Protein 7RGR (pdb70)

Secondary structure (DSSP, 8-state):
--SS-HHHHHHHHT-EEEEEEE-TT--EEEEETEEEESS--HHHHHHHHHHHHTS--SSB--HHHHHHHHHHHHHHHHHHHHHSTTHHHHHHHS-HHHHHHHHHHHHHS-HHHHTT-HHHHHHHHTT-TTHHHHHHHSSHHHHHSHHHHHHHHHHHHH-SSHHHH-/--SS-HHHHHHHHSPEEEEEEE-TT--EEEEETEEEESSS-HHHHHHHHHHHSSS--SSB--HHHHHHHHHHHHHHHHHHHHTSTTTHHHHHHS-HHHHHHHHHHHHHS-HHHHTT-HHHHHHHHTT-TTHHHHHHHSSHHHHH-HHHHHHHHHHHHH-S-GGGTT-

CATH classification: 1.10.530.40

Radius of gyration: 21.99 Å; Cα contacts (8 Å, |Δi|>4): 440; chains: 2; bounding box: 43×35×63 Å

Sequence (333 aa):
AKVVDEFDMLRVDEGLKLTVYQDHLGYWTVGIGHLLTKIKDKAKAIQILDNLLGRKTNGVITEKEARQIFEGDVKKAIQGILSNATLSPIYDILDEVRRCALINMVFQMGVAGVAGFNNSLRMLQEKRWDEAAVNLAQSRWYRQTPNRAKRVISTFKTGTWKAYENLAKVVDEFDMLRVDEGLKLTVYQDHLGYWTVGIGHLLTKIKDKAKAIQILDNLLGRKTNGVITEKEARQIFEGDVKKAIQGILSNATLSPIYDILDEVRRCALINMVFQMGVAGVAGFNNSLRMLQEKRWDEAAVNLAQSRWYRQTPNRAKRVISTFKTGTWKAYEN

B-factor: mean 71.84, std 20.2, range [36.54, 185.17]

Foldseek 3Di:
DDLDALQLLLCVVAPAAQFWDQDPQLFTAHASGHTQGSDNDVVSSQVSVCVVDPHNDPRGHDNVVSVVVVVVVLVVLVVLQCVDPQRNLLCVPDDRQLNSLLSSVCVVPNSVVSSVLRVLSVCSSVLVQPVSLVSQCPDVVCVVPVLSSVQSSVCSRPVPSVSVNPD/DDPAALLLLLCVVQNAAQFWDQDPQLFTAHASGHTQGNPNDQVVSQVSVCVVQVHNDNRGDDNVVSVVVVVVVLVVLLVLQCPDPLRNLLCVPDDRQLNSLLSSVCVVPNSVVSSVLPVLSVCSSVLVQPSSLVSLCPDVVCVVPVLSSVLSSVCSRPVDNVSSVD

Nearest PDB structures (foldseek):
  7rgr-assembly2_A  TM=1.001E+00  e=2.842E-25  synthetic construct
  3sbb-assembly1_C  TM=9.832E-01  e=4.904E-19  Tequatrovirus T4
  4pk0-assembly1_A  TM=9.147E-01  e=2.266E-19  Tequatrovirus T4
  6pgy-assembly1_A  TM=8.317E-01  e=2.512E-19  Tequatrovirus T4
  6iih-assembly1_A  TM=8.470E-01  e=6.025E-19  Tequatrovirus T4

Structure (mmCIF, N/CA/C/O backbone):
data_7RGR
#
_entry.id   7RGR
#
_cell.length_a   61.150
_cell.length_b   68.100
_cell.length_c   95.410
_cell.angle_alpha   90.000
_cell.angle_beta   90.000
_cell.angle_gamma   90.000
#
_symmetry.space_group_name_H-M   'P 21 21 21'
#
loop_
_entity.id
_entity.type
_entity.pdbx_description
1 polymer 'Artificial protein L056'
2 non-polymer '2-[N-CYCLOHEXYLAMINO]ETHANE SULFONIC ACID'
3 non-polymer 'CHLORIDE ION'
4 water water
#
loop_
_atom_site.group_PDB
_atom_site.id
_atom_site.type_symbol
_atom_site.label_atom_id
_atom_site.label_alt_id
_atom_site.label_comp_id
_atom_site.label_asym_id
_atom_site.label_entity_id
_atom_site.label_seq_id
_atom_site.pdbx_PDB_ins_code
_atom_site.Cartn_x
_atom_site.Cartn_y
_atom_site.Cartn_z
_atom_site.occupancy
_atom_site.B_iso_or_equiv
_atom_site.auth_seq_id
_atom_site.auth_comp_id
_atom_site.auth_asym_id
_atom_site.auth_atom_id
_atom_site.pdbx_PDB_model_num
ATOM 1 N N . ALA A 1 2 ? 0.46050 -7.17096 42.50989 1.000 72.81419 2 ALA B N 1
ATOM 2 C CA . ALA A 1 2 ? 1.82603 -7.09830 43.01024 1.000 72.87376 2 ALA B CA 1
ATOM 3 C C . ALA A 1 2 ? 2.00705 -6.04625 44.10282 1.000 70.21113 2 ALA B C 1
ATOM 4 O O . ALA A 1 2 ? 2.52941 -6.34841 45.17073 1.000 74.64201 2 ALA B O 1
ATOM 10 N N . LYS A 1 3 ? 1.59015 -4.81195 43.84573 1.000 74.11301 3 LYS B N 1
ATOM 11 C CA . LYS A 1 3 ? 1.73475 -3.72980 44.81121 1.000 88.74146 3 LYS B CA 1
ATOM 12 C C . LYS A 1 3 ? 0.36317 -3.32102 45.33482 1.000 86.21737 3 LYS B C 1
ATOM 13 O O . LYS A 1 3 ? -0.53414 -3.00286 44.54671 1.000 89.99735 3 LYS B O 1
ATOM 32 N N . VAL A 1 4 ? 0.21828 -3.30431 46.66525 1.000 89.86637 4 VAL B N 1
ATOM 33 C CA . VAL A 1 4 ? -1.07731 -3.02949 47.28985 1.000 85.71509 4 VAL B CA 1
ATOM 34 C C . VAL A 1 4 ? -1.71463 -1.78356 46.69045 1.000 78.71656 4 VAL B C 1
ATOM 35 O O . VAL A 1 4 ? -2.90081 -1.77522 46.34470 1.000 94.43587 4 VAL B O 1
ATOM 48 N N . VAL A 1 5 ? -0.95101 -0.70180 46.60381 1.000 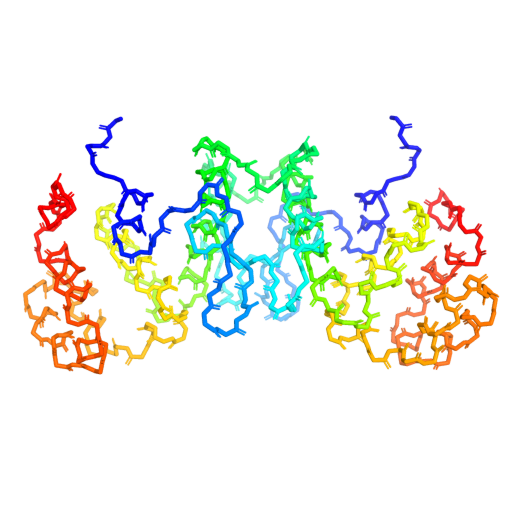93.00694 5 VAL B N 1
ATOM 49 C CA . VAL A 1 5 ? -1.38221 0.52242 45.94850 1.000 98.76153 5 VAL B CA 1
ATOM 50 C C . VAL A 1 5 ? -0.38551 0.82750 44.84230 1.000 91.82434 5 VAL B C 1
ATOM 51 O O . VAL A 1 5 ? 0.82794 0.68804 45.03332 1.000 88.16111 5 VAL B O 1
ATOM 64 N N . ASP A 1 6 ? -0.90025 1.18990 43.66942 1.000 82.90545 6 ASP B N 1
ATOM 65 C CA . ASP A 1 6 ? -0.07169 1.52658 42.52315 1.000 77.30335 6 ASP B CA 1
ATOM 66 C C . ASP A 1 6 ? -0.48184 2.89721 41.99890 1.000 68.98230 6 ASP B C 1
ATOM 67 O O . ASP A 1 6 ? -1.36462 3.56115 42.54832 1.000 65.66275 6 ASP B O 1
ATOM 76 N N . GLU A 1 7 ? 0.13761 3.29477 40.88659 1.000 64.42548 7 GLU B N 1
ATOM 77 C CA . GLU A 1 7 ? -0.11392 4.61503 40.32706 1.000 55.61020 7 GLU B CA 1
ATOM 78 C C . GLU A 1 7 ? -1.55007 4.76297 39.83764 1.000 63.85774 7 GLU B C 1
ATOM 79 O O . GLU A 1 7 ? -2.10952 5.86298 39.89666 1.000 57.32024 7 GLU B O 1
ATOM 91 N N . PHE A 1 8 ? -2.16275 3.68029 39.35487 1.000 68.76959 8 PHE B N 1
ATOM 92 C CA . PHE A 1 8 ? -3.55090 3.75557 38.90848 1.000 68.11062 8 PHE B CA 1
ATOM 93 C C . PHE A 1 8 ? -4.49709 4.03915 40.07054 1.000 64.87600 8 PHE B C 1
ATOM 94 O O . PHE A 1 8 ? -5.39053 4.88278 39.95625 1.000 66.24528 8 PHE B O 1
ATOM 111 N N . ASP A 1 9 ? -4.33178 3.34414 41.19179 1.000 69.23452 9 ASP B N 1
ATOM 112 C CA . ASP A 1 9 ? -5.19822 3.60948 42.33260 1.000 67.70955 9 ASP B CA 1
ATOM 113 C C . ASP A 1 9 ? -4.83104 4.90361 43.03684 1.000 61.81384 9 ASP B C 1
ATOM 114 O O . ASP A 1 9 ? -5.70250 5.54145 43.63116 1.000 57.57654 9 ASP B O 1
ATOM 123 N N . MET A 1 10 ? -3.56206 5.30936 42.98339 1.000 64.53176 10 MET B N 1
ATOM 124 C CA . MET A 1 10 ? -3.18792 6.59082 43.56516 1.000 64.87825 10 MET B CA 1
ATOM 125 C C . MET A 1 10 ? -3.97519 7.70809 42.90395 1.000 63.62136 10 MET B C 1
ATOM 126 O O . MET A 1 10 ? -4.66939 8.48032 43.57163 1.000 64.26020 10 MET B O 1
ATOM 140 N N . LEU A 1 11 ? -3.91625 7.77482 41.58059 1.000 63.50985 11 LEU B N 1
ATOM 141 C CA . LEU A 1 11 ? -4.58670 8.82770 40.83841 1.000 63.33408 11 LEU B CA 1
ATOM 142 C C . LEU A 1 11 ? -6.07815 8.57976 40.70193 1.000 63.39500 11 LEU B C 1
ATOM 143 O O . LEU A 1 11 ? -6.79793 9.47430 40.25801 1.000 71.81089 11 LEU B O 1
ATOM 159 N N . ARG A 1 12 ? -6.55976 7.39308 41.06869 1.000 65.02578 12 ARG B N 1
ATOM 160 C CA . ARG A 1 12 ? -8.00168 7.19773 41.17087 1.000 63.35232 12 ARG B CA 1
ATOM 161 C C . ARG A 1 12 ? -8.55665 7.91021 42.40223 1.000 66.40176 12 ARG B C 1
ATOM 162 O O . ARG A 1 12 ? -9.66867 8.45383 42.36754 1.000 67.38096 12 ARG B O 1
ATOM 183 N N . VAL A 1 13 ? -7.79491 7.91645 43.50352 1.000 62.56709 13 VAL B N 1
ATOM 184 C CA . VAL A 1 13 ? -8.21914 8.63689 44.69976 1.000 63.64361 13 VAL B CA 1
ATOM 185 C C . VAL A 1 13 ? -8.24707 10.13441 44.43006 1.000 60.67397 13 VAL B C 1
ATOM 186 O O . VAL A 1 13 ? -9.17399 10.83640 44.84912 1.000 60.75179 13 VAL B O 1
ATOM 199 N N . ASP A 1 14 ? -7.24123 10.64932 43.72703 1.000 57.82823 14 ASP B N 1
ATOM 200 C CA . ASP A 1 14 ? -7.15969 12.08580 43.46920 1.000 57.98943 14 ASP B CA 1
ATOM 201 C C . ASP A 1 14 ? -8.03275 12.48115 42.28541 1.000 59.11934 14 ASP B C 1
ATOM 202 O O . ASP A 1 14 ? -8.89356 13.35733 42.39902 1.000 60.28053 14 ASP B O 1
ATOM 211 N N . GLU A 1 15 ? -7.79597 11.87226 41.13111 1.000 73.99922 15 GLU B N 1
ATOM 212 C CA . GLU A 1 15 ? -8.65266 12.04290 39.96674 1.000 76.52951 15 GLU B CA 1
ATOM 213 C C . GLU A 1 15 ? -9.64342 10.88706 39.93590 1.000 75.54039 15 GLU B C 1
ATOM 214 O O . GLU A 1 15 ? -9.25207 9.72291 40.03490 1.000 85.45678 15 GLU B O 1
ATOM 226 N N . GLY A 1 16 ? -10.92345 11.20395 39.82918 1.000 73.44979 16 GLY B N 1
ATOM 227 C CA . GLY A 1 16 ? -11.92604 10.15872 39.85498 1.000 72.05149 16 GLY B CA 1
ATOM 228 C C . GLY A 1 16 ? -11.72507 9.14878 38.74104 1.000 65.60093 16 GLY B C 1
ATOM 229 O O . GLY A 1 16 ? -11.20589 9.46278 37.66685 1.000 69.18884 16 GLY B O 1
ATOM 233 N N . LEU A 1 17 ? -12.14461 7.91372 39.00930 1.000 62.78005 17 LEU B N 1
ATOM 234 C CA . LEU A 1 17 ? -12.15934 6.85880 38.00238 1.000 59.67033 17 LEU B CA 1
ATOM 235 C C . LEU A 1 17 ? -13.55841 6.77860 37.40325 1.000 55.44979 17 LEU B C 1
ATOM 236 O O . LEU A 1 17 ? -14.53881 6.55032 38.12388 1.000 52.14587 17 LEU B O 1
ATOM 252 N N . LYS A 1 18 ? -13.64496 6.95970 36.08851 1.000 51.94867 18 LYS B N 1
ATOM 253 C CA . LYS A 1 18 ? -14.90716 6.93323 35.36418 1.000 52.21551 18 LYS B CA 1
ATOM 254 C C . LYS A 1 18 ? -14.89586 5.79640 34.35567 1.000 52.84684 18 LYS B C 1
ATOM 255 O O . LYS A 1 18 ? -14.02695 5.75440 33.47943 1.000 52.48862 18 LYS B O 1
ATOM 274 N N . LEU A 1 19 ? -15.84693 4.87211 34.48967 1.000 53.64634 19 LEU B N 1
ATOM 275 C CA . LEU A 1 19 ? -16.05178 3.80909 33.51534 1.000 54.55574 19 LEU B CA 1
ATOM 276 C C . LEU A 1 19 ? -17.22561 4.10692 32.59012 1.000 57.40428 19 LEU B C 1
ATOM 277 O O . LEU A 1 19 ? -17.69374 3.21150 31.87896 1.000 59.02552 19 LEU B O 1
ATOM 293 N N . THR A 1 20 ? -17.73140 5.33599 32.61755 1.000 55.67920 20 THR B N 1
ATOM 294 C CA . THR A 1 20 ? -18.72486 5.81716 31.67496 1.000 56.10150 20 THR B CA 1
ATOM 295 C C . THR A 1 20 ? -18.35187 7.24687 31.31840 1.000 60.08538 20 THR B C 1
ATOM 296 O O . THR A 1 20 ? -17.78368 7.97344 32.13544 1.000 59.13936 20 THR B O 1
ATOM 307 N N . VAL A 1 21 ? -18.62220 7.63312 30.07067 1.000 59.44133 21 VAL B N 1
ATOM 308 C CA . VAL A 1 21 ? -18.31141 8.99487 29.64836 1.000 63.64538 21 VAL B CA 1
ATOM 309 C C . VAL A 1 21 ? -18.96093 9.96911 30.62048 1.000 64.18486 21 VAL B C 1
ATOM 310 O O . VAL A 1 21 ? -20.13379 9.82576 30.97795 1.000 63.40716 21 VAL B O 1
ATOM 323 N N . TYR A 1 22 ? -18.19431 10.96602 31.05052 1.000 60.06802 22 TYR B N 1
ATOM 324 C CA . TYR A 1 22 ? -18.59850 11.90379 32.08847 1.000 63.19718 22 TYR B CA 1
ATOM 325 C C . TYR A 1 22 ? -18.38394 13.31893 31.57914 1.000 64.18182 22 TYR B C 1
ATOM 326 O O . TYR A 1 22 ? -17.31987 13.62757 31.03553 1.000 62.32284 22 TYR B O 1
ATOM 344 N N . GLN A 1 23 ? -19.39385 14.16792 31.75022 1.000 68.55982 23 GLN B N 1
ATOM 345 C CA . GLN A 1 23 ? -19.32920 15.57339 31.37359 1.000 74.92167 23 GLN B CA 1
ATOM 346 C C . GLN A 1 23 ? -19.23101 16.42298 32.63415 1.000 79.11081 23 GLN B C 1
ATOM 347 O O . GLN A 1 23 ? -20.05911 16.28901 33.54125 1.000 77.70418 23 GLN B O 1
ATOM 361 N N . ASP A 1 24 ? -18.22660 17.29428 32.68970 1.000 79.15947 24 ASP B N 1
ATOM 362 C CA . ASP A 1 24 ? -17.96344 18.09228 33.87476 1.000 80.64259 24 ASP B CA 1
ATOM 363 C C . ASP A 1 24 ? -18.63100 19.46023 33.74410 1.000 81.32082 24 ASP B C 1
ATOM 364 O O . ASP A 1 24 ? -19.46513 19.68899 32.86314 1.000 83.58541 24 ASP B O 1
ATOM 373 N N . HIS A 1 25 ? -18.25194 20.39325 34.62255 1.000 83.40478 25 HIS B N 1
ATOM 374 C CA . HIS A 1 25 ? -18.91865 21.69169 34.63932 1.000 88.78882 25 HIS B CA 1
ATOM 375 C C . HIS A 1 25 ? -18.59593 22.50562 33.39268 1.000 89.51190 25 HIS B C 1
ATOM 376 O O . HIS A 1 25 ? -19.43515 23.28670 32.93231 1.000 86.11083 25 HIS B O 1
ATOM 390 N N . LEU A 1 26 ? -17.40107 22.33622 32.82974 1.000 102.38156 26 LEU B N 1
ATOM 391 C CA . LEU A 1 26 ? -17.02896 23.02640 31.60027 1.000 99.02266 26 LEU B CA 1
ATOM 392 C C . LEU A 1 26 ? -17.64717 22.39880 30.35600 1.000 101.51663 26 LEU B C 1
ATOM 393 O O . LEU A 1 26 ? -17.47008 22.93677 29.25865 1.000 83.74278 26 LEU B O 1
ATOM 409 N N . GLY A 1 27 ? -18.37004 21.28993 30.49721 1.000 82.50123 27 GLY B N 1
ATOM 410 C CA . GLY A 1 27 ? -18.88675 20.56120 29.35664 1.000 79.27687 27 GLY B CA 1
ATOM 411 C C . GLY A 1 27 ? -17.90995 19.61237 28.69965 1.000 70.72661 27 GLY B C 1
ATOM 412 O O . GLY A 1 27 ? -18.24065 19.03467 27.65890 1.000 68.01438 27 GLY B O 1
ATOM 416 N N . TYR A 1 28 ? -16.73261 19.41424 29.28527 1.000 75.81030 28 TYR B N 1
ATOM 417 C CA . TYR A 1 28 ? -15.71605 18.55394 28.70262 1.000 69.02196 28 TYR B CA 1
ATOM 418 C C . TYR A 1 28 ? -16.05790 17.09559 28.98071 1.000 68.28384 28 TYR B C 1
ATOM 419 O O . TYR A 1 28 ? -16.37075 16.73141 30.11743 1.000 68.04979 28 TYR B O 1
ATOM 437 N N . TRP A 1 29 ? -16.01710 16.26582 27.94065 1.000 75.99101 29 TRP B N 1
ATOM 438 C CA . TRP A 1 29 ? -16.28097 14.84219 28.10027 1.000 71.23099 29 TRP B CA 1
ATOM 439 C C . TRP A 1 29 ? -15.01555 14.10355 28.50789 1.000 64.47691 29 TRP B C 1
ATOM 440 O O . TRP A 1 29 ? -13.94483 14.30223 27.92688 1.000 61.16136 29 TRP B O 1
ATOM 461 N N . THR A 1 30 ? -15.15746 13.21924 29.49165 1.000 62.49270 30 THR B N 1
ATOM 462 C CA . THR A 1 30 ? -14.03058 12.52918 30.10242 1.000 59.29475 30 THR B CA 1
ATOM 463 C C . THR A 1 30 ? -14.39342 11.06822 30.32353 1.000 59.78996 30 THR B C 1
ATOM 464 O O . THR A 1 30 ? -15.56958 10.69073 30.33210 1.000 56.74601 30 THR B O 1
ATOM 475 N N . VAL A 1 31 ? -13.36107 10.24255 30.48274 1.000 61.20875 31 VAL B N 1
ATOM 476 C CA . VAL A 1 31 ? -13.53735 8.82698 30.78240 1.000 55.21728 31 VAL B CA 1
ATOM 477 C C . VAL A 1 31 ? -12.26505 8.34752 31.46214 1.000 55.89040 31 VAL B C 1
ATOM 478 O O . VAL A 1 31 ? -11.21753 8.98819 31.37358 1.000 53.90371 31 VAL B O 1
ATOM 491 N N . GLY A 1 32 ? -12.35907 7.21980 32.16095 1.000 57.73773 32 GLY B N 1
ATOM 492 C CA . GLY A 1 32 ? -11.19912 6.64703 32.80944 1.000 56.35432 32 GLY B CA 1
ATOM 493 C C . GLY A 1 32 ? -10.63288 7.54935 33.88949 1.000 56.51288 32 GLY B C 1
ATOM 494 O O . GLY A 1 32 ? -11.34353 8.30183 34.56024 1.000 55.89415 32 GLY B O 1
ATOM 498 N N . ILE A 1 33 ? -9.31655 7.46433 34.06252 1.000 61.52581 33 ILE B N 1
ATOM 499 C CA . ILE A 1 33 ? -8.59670 8.28347 35.03138 1.000 60.90983 33 ILE B CA 1
ATOM 500 C C . ILE A 1 33 ? -8.32665 9.64491 34.40549 1.000 60.75530 33 ILE B C 1
ATOM 501 O O . ILE A 1 33 ? -7.22747 9.90259 33.90117 1.000 57.99611 33 ILE B O 1
ATOM 517 N N . GLY A 1 34 ? -9.33622 10.50597 34.40240 1.000 58.65217 34 GLY B N 1
ATOM 518 C CA . GLY A 1 34 ? -9.14322 11.86506 33.92092 1.000 69.38590 34 GLY B CA 1
ATOM 519 C C . GLY A 1 34 ? -8.56229 11.95176 32.53046 1.000 66.49645 34 GLY B C 1
ATOM 520 O O . GLY A 1 34 ? -7.66903 12.77267 32.27525 1.000 87.45341 34 GLY B O 1
ATOM 524 N N . HIS A 1 35 ? -9.03577 11.10844 31.62046 1.000 59.83826 35 HIS B N 1
ATOM 525 C CA . HIS A 1 35 ? -8.59881 11.13209 30.23306 1.000 54.05672 35 HIS B CA 1
ATOM 526 C C . HIS A 1 35 ? -9.58861 11.97793 29.43787 1.000 55.11011 35 HIS B C 1
ATOM 527 O O . HIS A 1 35 ? -10.73549 11.57095 29.22675 1.000 58.18603 35 HIS B O 1
ATOM 541 N N . LEU A 1 36 ? -9.14963 13.15715 29.00998 1.000 57.21941 36 LEU B N 1
ATOM 542 C CA . LEU A 1 36 ? -10.01193 14.06236 28.26340 1.000 58.61258 36 LEU B CA 1
ATOM 543 C C . LEU A 1 36 ? -10.25860 13.51904 26.85880 1.000 56.84552 36 LEU B C 1
ATOM 544 O O . LEU A 1 36 ? -9.33013 13.39273 26.05720 1.000 55.69086 36 LEU B O 1
ATOM 560 N N . LEU A 1 37 ? -11.51658 13.21380 26.55391 1.000 57.87959 37 LEU B N 1
ATOM 561 C CA . LEU A 1 37 ? -11.86321 12.73575 25.22007 1.000 60.08899 37 LEU B CA 1
ATOM 562 C C . LEU A 1 37 ? -12.03354 13.89874 24.25399 1.000 58.15489 37 LEU B C 1
ATOM 563 O O . LEU A 1 37 ? -11.45824 13.90546 23.16370 1.000 53.01955 37 LEU B O 1
ATOM 579 N N . THR A 1 38 ? -12.84022 14.88095 24.63454 1.000 55.62105 38 THR B N 1
ATOM 580 C CA . THR A 1 38 ? -13.06279 16.06657 23.82168 1.000 61.42267 38 THR B CA 1
ATOM 581 C C . THR A 1 38 ? -13.57148 17.16648 24.74364 1.000 65.87652 38 THR B C 1
ATOM 582 O O . THR A 1 38 ? -14.03742 16.90232 25.85716 1.000 66.27006 38 THR B O 1
ATOM 593 N N . LYS A 1 39 ? -13.47851 18.40588 24.26641 1.000 73.05548 39 LYS B N 1
ATOM 594 C CA . LYS A 1 39 ? -13.99642 19.55005 25.00275 1.000 75.29861 39 LYS B CA 1
ATOM 595 C C . LYS A 1 39 ? -15.25957 20.10773 24.36395 1.000 72.18849 39 LYS B C 1
ATOM 596 O O . LYS A 1 39 ? -15.84420 21.05379 24.89760 1.000 68.69256 39 LYS B O 1
ATOM 615 N N . ILE A 1 40 ? -15.68635 19.55090 23.23180 1.000 71.04368 40 ILE B N 1
ATOM 616 C CA . ILE A 1 40 ? -16.92801 19.95255 22.58454 1.000 66.43677 40 ILE B CA 1
ATOM 617 C C . ILE A 1 40 ? -18.07725 19.25511 23.29750 1.000 74.30819 40 ILE B C 1
ATOM 618 O O . ILE A 1 40 ? -18.00823 18.05427 23.59164 1.000 73.09185 40 ILE B O 1
ATOM 634 N N . LYS A 1 41 ? -19.14198 20.00059 23.58150 1.000 71.72984 41 LYS B N 1
ATOM 635 C CA . LYS A 1 41 ? -20.30552 19.42757 24.24918 1.000 86.20784 41 LYS B CA 1
ATOM 636 C C . LYS A 1 41 ? -21.11184 18.51834 23.32873 1.000 84.63339 41 LYS B C 1
ATOM 637 O O . LYS A 1 41 ? -22.30549 18.75290 23.10705 1.000 100.07992 41 LYS B O 1
ATOM 656 N N . ASP A 1 42 ? -20.47842 17.47112 22.80106 1.000 82.25103 42 ASP B N 1
ATOM 657 C CA . ASP A 1 42 ? -21.14953 16.50927 21.93095 1.000 84.53061 42 ASP B CA 1
ATOM 658 C C . ASP A 1 42 ? -20.81428 15.10122 22.40207 1.000 70.18700 42 ASP B C 1
ATOM 659 O O . ASP A 1 42 ? -19.66782 14.65735 22.28329 1.000 72.56714 42 ASP B O 1
ATOM 668 N N . LYS A 1 43 ? -21.82549 14.39522 22.91316 1.000 70.74013 43 LYS B N 1
ATOM 669 C CA . LYS A 1 43 ? -21.60971 13.06212 23.46710 1.000 66.53819 43 LYS B CA 1
ATOM 670 C C . LYS A 1 43 ? -21.33168 12.03294 22.38205 1.000 64.50145 43 LYS B C 1
ATOM 671 O O . LYS A 1 43 ? -20.68201 11.01733 22.65053 1.000 60.74609 43 LYS B O 1
ATOM 690 N N . ALA A 1 44 ? -21.81368 12.27064 21.16053 1.000 73.56720 44 ALA B N 1
ATOM 691 C CA . ALA A 1 44 ? -21.61137 11.30315 20.08762 1.000 70.77533 44 ALA B CA 1
ATOM 692 C C . ALA A 1 44 ? -20.16748 11.30480 19.61313 1.000 67.09402 44 ALA B C 1
ATOM 693 O O . ALA A 1 44 ? -19.59953 10.24296 19.32947 1.000 62.33587 44 ALA B O 1
ATOM 700 N N . LYS A 1 45 ? -19.55213 12.48561 19.52727 1.000 71.04297 45 LYS B N 1
ATOM 701 C CA . LYS A 1 45 ? -18.14505 12.54358 19.15247 1.000 63.39990 45 LYS B CA 1
ATOM 702 C C . LYS A 1 45 ? -17.26078 12.05304 20.29206 1.000 60.94717 45 LYS B C 1
ATOM 703 O O . LYS A 1 45 ? -16.22068 11.43222 20.04679 1.000 59.81880 45 LYS B O 1
ATOM 722 N N . ALA A 1 46 ? -17.66417 12.29666 21.54076 1.000 60.39128 46 ALA B N 1
ATOM 723 C CA . ALA A 1 46 ? -16.89445 11.78176 22.66726 1.000 57.57882 46 ALA B CA 1
ATOM 724 C C . ALA A 1 46 ? -16.87667 10.26076 22.65126 1.000 57.84199 46 ALA B C 1
ATOM 725 O O . ALA A 1 46 ? -15.83470 9.63896 22.88474 1.000 56.66083 46 ALA B O 1
ATOM 732 N N . ILE A 1 47 ? -18.01704 9.64244 22.35098 1.000 60.84185 47 ILE B N 1
ATOM 733 C CA . ILE A 1 47 ? -18.05743 8.18575 22.27889 1.000 61.02639 47 ILE B CA 1
ATOM 734 C C . ILE A 1 47 ? -17.32786 7.70052 21.03178 1.000 61.81881 47 ILE B C 1
ATOM 735 O O . ILE A 1 47 ? -16.64547 6.66929 21.05464 1.000 65.04912 47 ILE B O 1
ATOM 751 N N . GLN A 1 48 ? -17.42714 8.44451 19.93221 1.000 66.94397 48 GLN B N 1
ATOM 752 C CA . GLN A 1 48 ? -16.69607 8.05754 18.72902 1.000 69.19233 48 GLN B CA 1
ATOM 753 C C . GLN A 1 48 ? -15.19290 8.09199 18.97036 1.000 63.69439 48 GLN B C 1
ATOM 754 O O . GLN A 1 48 ? -14.46398 7.18376 18.55453 1.000 62.22298 48 GLN B O 1
ATOM 768 N N . ILE A 1 49 ? -14.71082 9.13159 19.65327 1.000 62.13398 49 ILE B N 1
ATOM 769 C CA . ILE A 1 49 ? -13.29965 9.18321 20.01859 1.000 57.90673 49 ILE B CA 1
ATOM 770 C C . ILE A 1 49 ? -12.94235 7.97443 20.87536 1.000 60.37148 49 ILE B C 1
ATOM 771 O O . ILE A 1 49 ? -11.92568 7.30883 20.65056 1.000 58.73071 49 ILE B O 1
ATOM 787 N N . LEU A 1 50 ? -13.78767 7.65556 21.85527 1.000 63.83806 50 LEU B N 1
ATOM 788 C CA . LEU A 1 50 ? -13.52535 6.50287 22.70876 1.000 63.09662 50 LEU B CA 1
ATOM 789 C C . LEU A 1 50 ? -13.45416 5.22606 21.88282 1.000 59.87338 50 LEU B C 1
ATOM 790 O O . LEU A 1 50 ? -12.64616 4.33343 22.16566 1.000 54.41971 50 LEU B O 1
ATOM 806 N N . ASP A 1 51 ? -14.29850 5.11952 20.85771 1.000 61.46938 51 ASP B N 1
ATOM 807 C CA . ASP A 1 51 ? -14.30976 3.91484 20.03785 1.000 61.82541 51 ASP B CA 1
ATOM 808 C C . ASP A 1 51 ? -12.99955 3.74903 19.27805 1.000 58.97735 51 ASP B C 1
ATOM 809 O O . ASP A 1 51 ? -12.50365 2.62805 19.13283 1.000 61.39491 51 ASP B O 1
ATOM 818 N N . ASN A 1 52 ? -12.42723 4.84537 18.77325 1.000 62.20834 52 ASN B N 1
ATOM 819 C CA . ASN A 1 52 ? -11.16770 4.72877 18.04596 1.000 57.85187 52 ASN B CA 1
ATOM 820 C C . ASN A 1 52 ? -10.01545 4.42939 18.99155 1.000 56.11897 52 ASN B C 1
ATOM 821 O O . ASN A 1 52 ? -9.10696 3.66816 18.64615 1.000 53.80158 52 ASN B O 1
ATOM 832 N N . LEU A 1 53 ? -10.03927 5.00845 20.19304 1.000 56.08500 53 LEU B N 1
ATOM 833 C CA . LEU A 1 53 ? -8.97699 4.74299 21.15808 1.000 60.78724 53 LEU B CA 1
ATOM 834 C C . LEU A 1 53 ? -8.98419 3.27010 21.55087 1.000 59.98589 53 LEU B C 1
ATOM 835 O O . LEU A 1 53 ? -7.94498 2.59951 21.55225 1.000 50.88828 53 LEU B O 1
ATOM 851 N N . LEU A 1 54 ? -10.15431 2.75219 21.89130 1.000 56.42369 54 LEU B N 1
ATOM 852 C CA . LEU A 1 54 ? -10.30755 1.35597 22.24273 1.000 62.98879 54 LEU B CA 1
ATOM 853 C C . LEU A 1 54 ? -10.55687 0.57941 20.95336 1.000 68.81412 54 LEU B C 1
ATOM 854 O O . LEU A 1 54 ? -10.66848 1.15176 19.86545 1.000 67.30898 54 LEU B O 1
ATOM 870 N N . GLY A 1 55 ? -10.62777 -0.73871 21.05943 1.000 64.30647 55 GLY B N 1
ATOM 871 C CA . GLY A 1 55 ? -10.79998 -1.54284 19.86593 1.000 77.55453 55 GLY B CA 1
ATOM 872 C C . GLY A 1 55 ? -12.18730 -2.10970 19.67916 1.000 73.39186 55 GLY B C 1
ATOM 873 O O . GLY A 1 55 ? -12.34350 -3.17348 19.07154 1.000 73.89400 55 GLY B O 1
ATOM 877 N N . ARG A 1 56 ? -13.19947 -1.42156 20.20238 1.000 78.99042 56 ARG B N 1
ATOM 878 C CA . ARG A 1 56 ? -14.56672 -1.90235 20.09356 1.000 88.61817 56 ARG B CA 1
ATOM 879 C C . ARG A 1 56 ? -15.52539 -0.73178 19.95007 1.000 69.91574 56 ARG B C 1
ATOM 880 O O . ARG A 1 56 ? -15.16661 0.42877 20.15172 1.000 72.56606 56 ARG B O 1
ATOM 901 N N . LYS A 1 57 ? -16.75756 -1.06877 19.57566 1.000 78.96408 57 LYS B N 1
ATOM 902 C CA . LYS A 1 57 ? -17.85842 -0.11619 19.45277 1.000 91.49335 57 LYS B CA 1
ATOM 903 C C . LYS A 1 57 ? -18.55071 0.02064 20.80927 1.000 106.98097 57 LYS B C 1
ATOM 904 O O . LYS A 1 57 ? -19.64913 -0.48277 21.04897 1.000 95.50913 57 LYS B O 1
ATOM 923 N N . THR A 1 58 ? -17.86640 0.71455 21.71488 1.000 92.86619 58 THR B N 1
ATOM 924 C CA . THR A 1 58 ? -18.43447 0.97817 23.02791 1.000 81.85531 58 THR B CA 1
ATOM 925 C C . THR A 1 58 ? -19.61122 1.93998 22.91662 1.000 79.73323 58 THR B C 1
ATOM 926 O O . THR A 1 58 ? -19.68857 2.76130 21.99723 1.000 96.67333 58 THR B O 1
ATOM 937 N N . ASN A 1 59 ? -20.52811 1.84215 23.87323 1.000 75.27228 59 ASN B N 1
ATOM 938 C CA . ASN A 1 59 ? -21.64391 2.77164 23.97764 1.000 73.63833 59 ASN B CA 1
ATOM 939 C C . ASN A 1 59 ? -21.44061 3.74076 25.13644 1.000 84.00024 59 ASN B C 1
ATOM 940 O O . ASN A 1 59 ? -22.39837 4.14201 25.79918 1.000 71.89799 59 ASN B O 1
ATOM 951 N N . GLY A 1 60 ? -20.18925 4.11221 25.39771 1.000 65.75207 60 GLY B N 1
ATOM 952 C CA . GLY A 1 60 ? -19.85326 4.99750 26.48637 1.000 68.16190 60 GLY B CA 1
ATOM 953 C C . GLY A 1 60 ? -19.37405 4.29550 27.73698 1.000 60.11484 60 GLY B C 1
ATOM 954 O O . GLY A 1 60 ? -18.80016 4.94784 28.61518 1.000 63.56234 60 GLY B O 1
ATOM 958 N N . VAL A 1 61 ? -19.60222 2.99307 27.84378 1.000 63.59161 61 VAL B N 1
ATOM 959 C CA . VAL A 1 61 ? -19.19965 2.20755 29.00416 1.000 60.24352 61 VAL B CA 1
ATOM 960 C C . VAL A 1 61 ? -17.93563 1.43899 28.65336 1.000 61.87451 61 VAL B C 1
ATOM 961 O O . VAL A 1 61 ? -17.80088 0.91132 27.54128 1.000 63.87012 61 VAL B O 1
ATOM 974 N N . ILE A 1 62 ? -16.99921 1.38382 29.59785 1.000 61.43370 62 ILE B N 1
ATOM 975 C CA . ILE A 1 62 ? -15.74745 0.66686 29.41842 1.000 65.77147 62 ILE B CA 1
ATOM 976 C C . ILE A 1 62 ? -15.50605 -0.19301 30.65071 1.000 58.24069 62 ILE B C 1
ATOM 977 O O . ILE A 1 62 ? -16.20060 -0.07890 31.66019 1.000 60.69244 62 ILE B O 1
ATOM 993 N N . THR A 1 63 ? -14.52625 -1.08377 30.54076 1.000 62.48807 63 THR B N 1
ATOM 994 C CA . THR A 1 63 ? -14.11049 -1.91545 31.65664 1.000 62.53792 63 THR B CA 1
ATOM 995 C C . THR A 1 63 ? -12.95676 -1.26251 32.41054 1.000 61.76194 63 THR B C 1
ATOM 996 O O . THR A 1 63 ? -12.31532 -0.32861 31.93308 1.000 67.79020 63 THR B O 1
ATOM 1007 N N . GLU A 1 64 ? -12.68728 -1.77826 33.60974 1.000 68.43337 64 GLU B N 1
ATOM 1008 C CA . GLU A 1 64 ? -11.53702 -1.29849 34.36838 1.000 70.42587 64 GLU B CA 1
ATOM 1009 C C . GLU A 1 64 ? -10.22863 -1.67449 33.68470 1.000 65.82046 64 GLU B C 1
ATOM 1010 O O . GLU A 1 64 ? -9.24159 -0.93604 33.78340 1.000 64.76187 64 GLU B O 1
ATOM 1022 N N . LYS A 1 65 ? -10.19666 -2.82028 33.00159 1.000 68.49494 65 LYS B N 1
ATOM 1023 C CA . LYS A 1 65 ? -9.00072 -3.20094 32.25891 1.000 68.62227 65 LYS B CA 1
ATOM 1024 C C . LYS A 1 65 ? -8.68611 -2.16896 31.18418 1.000 64.70302 65 LYS B C 1
ATOM 1025 O O . LYS A 1 65 ? -7.52654 -1.77451 31.00610 1.000 60.50241 65 LYS B O 1
ATOM 1044 N N . GLU A 1 66 ? -9.71239 -1.70261 30.47051 1.000 66.66662 66 GLU B N 1
ATOM 1045 C CA . GLU A 1 66 ? -9.48364 -0.72183 29.41571 1.000 68.71325 66 GLU B CA 1
ATOM 1046 C C . GLU A 1 66 ? -9.09499 0.63250 30.00193 1.000 64.64897 66 GLU B C 1
ATOM 1047 O O . GLU A 1 66 ? -8.27414 1.35503 29.42390 1.000 55.40766 66 GLU B O 1
ATOM 1059 N N . ALA A 1 67 ? -9.67314 1.00042 31.14992 1.000 65.25212 67 ALA B N 1
ATOM 1060 C CA . ALA A 1 67 ? -9.26650 2.24401 31.79441 1.000 60.82697 67 ALA B CA 1
ATOM 1061 C C . ALA A 1 67 ? -7.80291 2.18536 32.21733 1.000 64.33353 67 ALA B C 1
ATOM 1062 O O . ALA A 1 67 ? -7.09455 3.19600 32.15537 1.000 62.00423 67 ALA B O 1
ATOM 1069 N N . ARG A 1 68 ? -7.32592 1.01458 32.64373 1.000 65.13090 68 ARG B N 1
ATOM 1070 C CA . ARG A 1 68 ? -5.91380 0.89561 32.98628 1.000 66.13776 68 ARG B CA 1
ATOM 1071 C C . ARG A 1 68 ? -5.04160 0.96372 31.74211 1.000 62.73118 68 ARG B C 1
ATOM 1072 O O . ARG A 1 68 ? -3.92536 1.49237 31.79653 1.000 61.26749 68 ARG B O 1
ATOM 1093 N N . GLN A 1 69 ? -5.54145 0.46763 30.61101 1.000 59.72743 69 GLN B N 1
ATOM 1094 C CA . GLN A 1 69 ? -4.80850 0.60462 29.35736 1.000 62.35383 69 GLN B CA 1
ATOM 1095 C C . GLN A 1 69 ? -4.70045 2.06908 28.95127 1.000 57.75985 69 GLN B C 1
ATOM 1096 O O . GLN A 1 69 ? -3.61392 2.55678 28.61706 1.000 51.73462 69 GLN B O 1
ATOM 1110 N N . ILE A 1 70 ? -5.81723 2.79594 28.99030 1.000 54.76423 70 ILE B N 1
ATOM 1111 C CA . ILE A 1 70 ? -5.76789 4.22189 28.68753 1.000 52.11891 70 ILE B CA 1
ATOM 1112 C C . ILE A 1 70 ? -4.82475 4.93545 29.64308 1.000 53.88142 70 ILE B C 1
ATOM 1113 O O . ILE A 1 70 ? -4.02300 5.78446 29.23381 1.000 51.17164 70 ILE B O 1
ATOM 1129 N N . PHE A 1 71 ? -4.90887 4.60737 30.93036 1.000 56.22405 71 PHE B N 1
ATOM 1130 C CA . PHE A 1 71 ? -4.09085 5.29227 31.92161 1.000 50.94401 71 PHE B CA 1
ATOM 1131 C C . PHE A 1 71 ? -2.61400 4.97483 31.73212 1.000 52.96682 71 PHE B C 1
ATOM 1132 O O . PHE A 1 71 ? -1.76304 5.86592 31.83075 1.000 51.90679 71 PHE B O 1
ATOM 1149 N N . GLU A 1 72 ? -2.28567 3.71271 31.45778 1.000 55.95409 72 GLU B N 1
ATOM 1150 C CA . GLU A 1 72 ? -0.88965 3.37239 31.22892 1.000 56.64238 72 GLU B CA 1
ATOM 1151 C C . GLU A 1 72 ? -0.31758 4.19091 30.07728 1.000 55.11145 72 GLU B C 1
ATOM 1152 O O . GLU A 1 72 ? 0.86802 4.54066 30.08984 1.000 54.10608 72 GLU B O 1
ATOM 1164 N N . GLY A 1 73 ? -1.14407 4.53010 29.08656 1.000 55.47740 73 GLY B N 1
ATOM 1165 C CA . GLY A 1 73 ? -0.67181 5.39039 28.01406 1.000 51.82080 73 GLY B CA 1
ATOM 1166 C C . GLY A 1 73 ? -0.41091 6.80730 28.48649 1.000 53.66735 73 GLY B C 1
ATOM 1167 O O . GLY A 1 73 ? 0.58011 7.43045 28.09612 1.000 51.92183 73 GLY B O 1
ATOM 1171 N N . ASP A 1 74 ? -1.29277 7.33387 29.33824 1.000 54.51454 74 ASP B N 1
ATOM 1172 C CA . ASP A 1 74 ? -1.07102 8.66360 29.89284 1.000 49.67707 74 ASP B CA 1
ATOM 1173 C C . ASP A 1 74 ? 0.16950 8.68389 30.77763 1.000 49.32268 74 ASP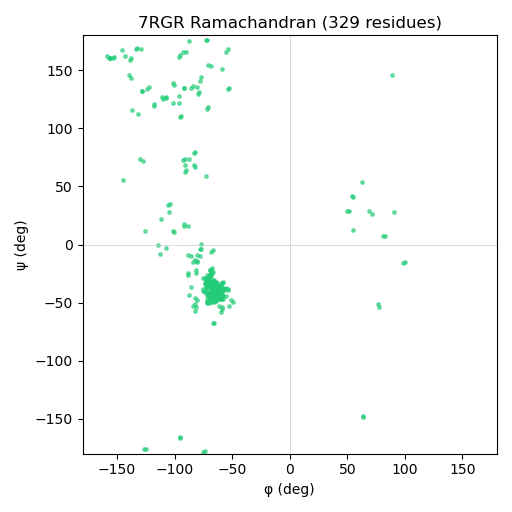 B C 1
ATOM 1174 O O . ASP A 1 74 ? 0.90551 9.67490 30.80019 1.000 48.51833 74 ASP B O 1
ATOM 1183 N N . VAL A 1 75 ? 0.41512 7.60520 31.52237 1.000 47.16049 75 VAL B N 1
ATOM 1184 C CA . VAL A 1 75 ? 1.59858 7.56491 32.37324 1.000 51.04136 75 VAL B CA 1
ATOM 1185 C C . VAL A 1 75 ? 2.86206 7.55198 31.52430 1.000 47.67352 75 VAL B C 1
ATOM 1186 O O . VAL A 1 75 ? 3.84031 8.24491 31.83040 1.000 46.79965 75 VAL B O 1
ATOM 1199 N N . LYS A 1 76 ? 2.86822 6.75767 30.45152 1.000 51.71529 76 LYS B N 1
ATOM 1200 C CA . LYS A 1 76 ? 4.02258 6.74019 29.55860 1.000 56.05288 76 LYS B CA 1
ATOM 1201 C C . LYS A 1 76 ? 4.31857 8.13682 29.03355 1.000 50.53347 76 LYS B C 1
ATOM 1202 O O . LYS A 1 76 ? 5.48572 8.52307 28.90065 1.000 48.87492 76 LYS B O 1
ATOM 1221 N N . LYS A 1 77 ? 3.27502 8.91763 28.74519 1.000 47.13205 77 LYS B N 1
ATOM 1222 C CA . LYS A 1 77 ? 3.49539 10.28511 28.28680 1.000 51.50615 77 LYS B CA 1
ATOM 1223 C C . LYS A 1 77 ? 3.95335 11.19441 29.42571 1.000 52.68801 77 LYS B C 1
ATOM 1224 O O . LYS A 1 77 ? 4.77879 12.09134 29.20257 1.000 42.70865 77 LYS B O 1
ATOM 1243 N N . ALA A 1 78 ? 3.47299 10.95732 30.65353 1.000 45.99026 78 ALA B N 1
ATOM 1244 C CA . ALA A 1 78 ? 3.93786 11.75733 31.78353 1.000 53.29603 78 ALA B CA 1
ATOM 1245 C C . ALA A 1 78 ? 5.41464 11.50692 32.05585 1.000 50.00215 78 ALA B C 1
ATOM 1246 O O . ALA A 1 78 ? 6.17284 12.43994 32.33744 1.000 44.40341 78 ALA B O 1
ATOM 1253 N N . ILE A 1 79 ? 5.84373 10.25125 31.97993 1.000 50.24160 79 ILE B N 1
ATOM 1254 C CA . ILE A 1 79 ? 7.25865 9.96168 32.16104 1.000 49.55863 79 ILE B CA 1
ATOM 1255 C C . ILE A 1 79 ? 8.06559 10.59546 31.03534 1.000 46.71254 79 ILE B C 1
ATOM 1256 O O . ILE A 1 79 ? 9.13132 11.17400 31.26780 1.000 50.25943 79 ILE B O 1
ATOM 1272 N N . GLN A 1 80 ? 7.54859 10.55185 29.80831 1.000 51.23290 80 GLN B N 1
ATOM 1273 C CA . GLN A 1 80 ? 8.26281 11.16975 28.69486 1.000 50.60430 80 GLN B CA 1
ATOM 1274 C C . GLN A 1 80 ? 8.40675 12.67224 28.89909 1.000 49.61269 80 GLN B C 1
ATOM 1275 O O . GLN A 1 80 ? 9.44735 13.25288 28.56682 1.000 54.46762 80 GLN B O 1
ATOM 1289 N N . GLY A 1 81 ? 7.37693 13.32115 29.44552 1.000 46.97006 81 GLY B N 1
ATOM 1290 C CA . GLY A 1 81 ? 7.47650 14.74417 29.71295 1.000 50.26594 81 GLY B CA 1
ATOM 1291 C C . GLY A 1 81 ? 8.45670 15.07171 30.81733 1.000 50.00903 81 GLY B C 1
ATOM 1292 O O . GLY A 1 81 ? 9.12542 16.11025 30.76841 1.000 48.51571 81 GLY B O 1
ATOM 1296 N N . ILE A 1 82 ? 8.55333 14.20106 31.82351 1.000 51.41215 82 ILE B N 1
ATOM 1297 C CA . ILE A 1 82 ? 9.47169 14.43847 32.93089 1.000 51.15906 82 ILE B CA 1
ATOM 1298 C C . ILE A 1 82 ? 10.90977 14.23245 32.47732 1.000 51.99605 82 ILE B C 1
ATOM 1299 O O . ILE A 1 82 ? 11.78102 15.07252 32.72650 1.000 53.53461 82 ILE B O 1
ATOM 1315 N N . LEU A 1 83 ? 11.18319 13.10775 31.81179 1.000 52.89751 83 LEU B N 1
ATOM 1316 C CA . LEU A 1 83 ? 12.54372 12.82842 31.36647 1.000 56.77549 83 LEU B CA 1
ATOM 1317 C C . LEU A 1 83 ? 12.98498 13.76477 30.25039 1.000 56.37133 83 LEU B C 1
ATOM 1318 O O . LEU A 1 83 ? 14.19219 13.94269 30.04650 1.000 56.80637 83 LEU B O 1
ATOM 1334 N N . SER A 1 84 ? 12.03690 14.36073 29.52837 1.000 55.47348 84 SER B N 1
ATOM 1335 C CA . SER A 1 84 ? 12.34169 15.31783 28.47992 1.000 55.14342 84 SER B CA 1
ATOM 1336 C C . SER A 1 84 ? 12.49924 16.73287 29.01681 1.000 61.61106 84 SER B C 1
ATOM 1337 O O . SER A 1 84 ? 12.94375 17.61580 28.27546 1.000 57.18176 84 SER B O 1
ATOM 1345 N N . ASN A 1 85 ? 12.15522 16.96793 30.28143 1.000 58.85792 85 ASN B N 1
ATOM 1346 C CA . ASN A 1 85 ? 12.31967 18.27963 30.89052 1.000 62.29367 85 ASN B CA 1
ATOM 1347 C C . ASN A 1 85 ? 13.67543 18.37486 31.56817 1.000 62.84898 85 ASN B C 1
ATOM 1348 O O . ASN A 1 85 ? 14.06605 17.46981 32.31274 1.000 58.67041 85 ASN B O 1
ATOM 1359 N N . ALA A 1 86 ? 14.36788 19.48939 31.34314 1.000 61.04882 86 ALA B N 1
ATOM 1360 C CA . ALA A 1 86 ? 15.68062 19.67575 31.94397 1.000 64.57048 86 ALA B CA 1
ATOM 1361 C C . ALA A 1 86 ? 15.60012 19.80255 33.46135 1.000 61.61123 86 ALA B C 1
ATOM 1362 O O . ALA A 1 86 ? 16.54047 19.41445 34.16422 1.000 61.98885 86 ALA B O 1
ATOM 1369 N N . THR A 1 87 ? 14.50186 20.34240 33.98835 1.000 67.88056 87 THR B N 1
ATOM 1370 C CA . THR A 1 87 ? 14.41445 20.54045 35.42974 1.000 65.71363 87 THR B CA 1
ATOM 1371 C C . THR A 1 87 ? 14.03448 19.24907 36.14472 1.000 60.06437 87 THR B C 1
ATOM 1372 O O . THR A 1 87 ? 14.67530 18.86549 37.12855 1.000 56.98906 87 THR B O 1
ATOM 1383 N N . LEU A 1 88 ? 13.00720 18.55488 35.64960 1.000 58.20932 88 LEU B N 1
ATOM 1384 C CA . LEU A 1 88 ? 12.48024 17.38559 36.34236 1.000 56.23122 88 LEU B CA 1
ATOM 1385 C C . LEU A 1 88 ? 13.28139 16.11569 36.08166 1.000 57.19364 88 LEU B C 1
ATOM 1386 O O . LEU A 1 88 ? 13.22650 15.18753 36.89834 1.000 52.47595 88 LEU B O 1
ATOM 1402 N N . SER A 1 89 ? 14.03120 16.06000 34.98316 1.000 51.86797 89 SER B N 1
ATOM 1403 C CA . SER A 1 89 ? 14.68795 14.81155 34.60173 1.000 55.22373 89 SER B CA 1
ATOM 1404 C C . SER A 1 89 ? 15.66793 14.29147 35.64302 1.000 55.14379 89 SER B C 1
ATOM 1405 O O . SER A 1 89 ? 15.64067 13.08174 35.92975 1.000 56.45497 89 SER B O 1
ATOM 1413 N N . PRO A 1 90 ? 16.56223 15.10219 36.21792 1.000 55.51939 90 PRO B N 1
ATOM 1414 C CA . PRO A 1 90 ? 17.47992 14.54649 37.22846 1.000 64.57794 90 PRO B CA 1
ATOM 1415 C C . PRO A 1 90 ? 16.79310 14.13490 38.52494 1.000 57.27145 90 PRO B C 1
ATOM 1416 O O . PRO A 1 90 ? 17.28788 13.22993 39.20730 1.000 56.88786 90 PRO B O 1
ATOM 1427 N N . ILE A 1 91 ? 15.66857 14.75166 38.88866 1.000 51.94587 91 ILE B N 1
ATOM 1428 C CA . ILE A 1 91 ? 14.95396 14.30325 40.07832 1.000 56.94014 91 ILE B CA 1
ATOM 1429 C C . ILE A 1 91 ? 14.36756 12.91783 39.84598 1.000 57.52909 91 ILE B C 1
ATOM 1430 O O . ILE A 1 91 ? 14.49670 12.01922 40.68449 1.000 56.12262 91 ILE B O 1
ATOM 1446 N N . TYR A 1 92 ? 13.70347 12.72519 38.70783 1.000 56.00754 92 TYR B N 1
ATOM 1447 C CA . TYR A 1 92 ? 13.11038 11.42509 38.42129 1.000 54.26533 92 TYR B CA 1
ATOM 1448 C C . TYR A 1 92 ? 14.14399 10.30957 38.53351 1.000 61.23476 92 TYR B C 1
ATOM 1449 O O . TYR A 1 92 ? 13.83872 9.21993 39.03422 1.000 58.05669 92 TYR B O 1
ATOM 1467 N N . ASP A 1 93 ? 15.37904 10.57318 38.09272 1.000 67.99959 93 ASP B N 1
ATOM 1468 C CA . ASP A 1 93 ? 16.41179 9.54016 38.08586 1.000 58.09007 93 ASP B CA 1
ATOM 1469 C C . ASP A 1 93 ? 16.68450 9.00527 39.49015 1.000 58.63103 93 ASP B C 1
ATOM 1470 O O . ASP A 1 93 ? 16.77306 7.7888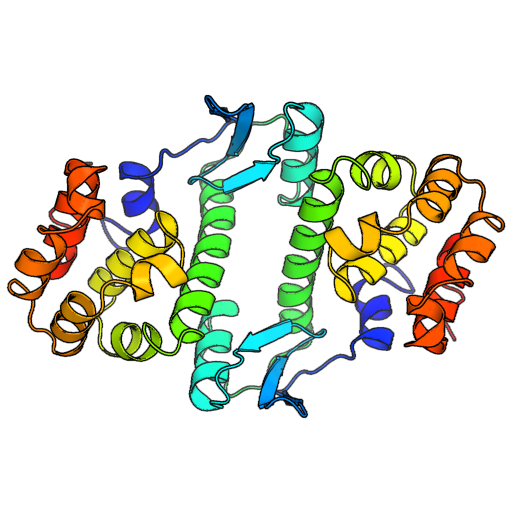7 39.69808 1.000 55.96907 93 ASP B O 1
ATOM 1479 N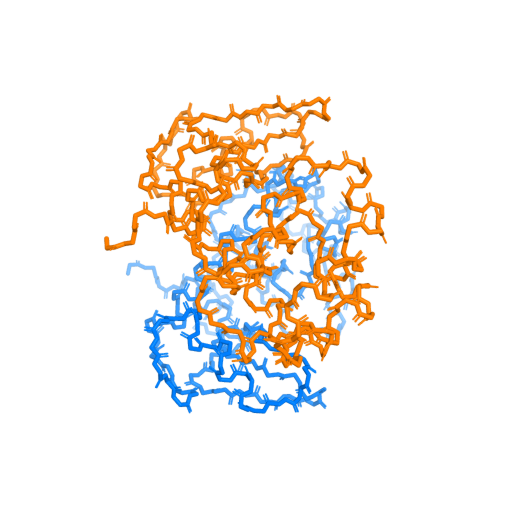 N . ILE A 1 94 ? 16.84692 9.90031 40.46765 1.000 55.97339 94 ILE B N 1
ATOM 1480 C CA . ILE A 1 94 ? 17.24512 9.45552 41.79890 1.000 54.58100 94 ILE B CA 1
ATOM 1481 C C . ILE A 1 94 ? 16.07656 8.98834 42.66245 1.000 55.63266 94 ILE B C 1
ATOM 1482 O O . ILE A 1 94 ? 16.30461 8.32108 43.68024 1.000 58.03034 94 ILE B O 1
ATOM 1498 N N . LEU A 1 95 ? 14.83689 9.29578 42.28953 1.000 53.52463 95 LEU B N 1
ATOM 1499 C CA . LEU A 1 95 ? 13.69113 8.90758 43.10052 1.000 55.53330 95 LEU B CA 1
ATOM 1500 C C . LEU A 1 95 ? 13.34763 7.42968 42.93919 1.000 57.38870 95 LEU B C 1
ATOM 1501 O O . LEU A 1 95 ? 13.45905 6.85803 41.84964 1.000 54.18026 95 LEU B O 1
ATOM 1517 N N . ASP A 1 96 ? 12.90424 6.81944 44.03651 1.000 52.83329 96 ASP B N 1
ATOM 1518 C CA . ASP A 1 96 ? 12.47071 5.43386 44.00686 1.000 56.01826 96 ASP B CA 1
ATOM 1519 C C . ASP A 1 96 ? 11.11558 5.31500 43.30848 1.000 56.93580 96 ASP B C 1
ATOM 1520 O O . ASP A 1 96 ? 10.54422 6.28950 42.81219 1.000 55.63185 96 ASP B O 1
ATOM 1529 N N . GLU A 1 97 ? 10.59629 4.08804 43.26710 1.000 56.10005 97 GLU B N 1
ATOM 1530 C CA . GLU A 1 97 ? 9.37054 3.83237 42.51848 1.000 64.05379 97 GLU B CA 1
ATOM 1531 C C . GLU A 1 97 ? 8.18001 4.56832 43.12568 1.000 61.89669 97 GLU B C 1
ATOM 1532 O O . GLU A 1 97 ? 7.38245 5.16954 42.39850 1.000 57.86444 97 GLU B O 1
ATOM 1544 N N . VAL A 1 98 ? 8.03995 4.52935 44.44985 1.000 64.97820 98 VAL B N 1
ATOM 1545 C CA . VAL A 1 98 ? 6.89506 5.16046 45.08983 1.000 54.95699 98 VAL B CA 1
ATOM 1546 C C . VAL A 1 98 ? 6.95293 6.67501 44.90736 1.000 54.08304 98 VAL B C 1
ATOM 1547 O O . VAL A 1 98 ? 5.96935 7.31502 44.51552 1.000 55.39686 98 VAL B O 1
ATOM 1560 N N . ARG A 1 99 ? 8.10529 7.27628 45.18682 1.000 53.57534 99 ARG B N 1
ATOM 1561 C CA . ARG A 1 99 ? 8.21319 8.72401 45.05796 1.000 44.71972 99 ARG B CA 1
ATOM 1562 C C . ARG A 1 99 ? 8.14178 9.16535 43.60196 1.000 49.34538 99 ARG B C 1
ATOM 1563 O O . ARG A 1 99 ? 7.72957 10.29745 43.32179 1.000 47.00259 99 ARG B O 1
ATOM 1584 N N . ARG A 1 100 ? 8.51790 8.28846 42.66701 1.000 60.09027 100 ARG B N 1
ATOM 1585 C CA . ARG A 1 100 ? 8.32020 8.58431 41.25147 1.000 52.85636 100 ARG B CA 1
ATOM 1586 C C . ARG A 1 100 ? 6.83836 8.72783 40.92480 1.000 49.57174 100 ARG B C 1
ATOM 1587 O O . ARG A 1 100 ? 6.45302 9.56520 40.09932 1.000 51.40964 100 ARG B O 1
ATOM 1608 N N . CYS A 1 101 ? 5.99194 7.89457 41.53433 1.000 51.65592 101 CYS B N 1
ATOM 1609 C CA . CYS A 1 101 ? 4.55704 8.02025 41.30322 1.000 54.62943 101 CYS B CA 1
ATOM 1610 C C . CYS A 1 101 ? 4.02900 9.35538 41.80755 1.000 46.22090 101 CYS B C 1
ATOM 1611 O O . CYS A 1 101 ? 3.09666 9.91521 41.22393 1.000 50.34099 101 CYS B O 1
ATOM 1619 N N . ALA A 1 102 ? 4.59938 9.87095 42.89578 1.000 52.70449 102 ALA B N 1
ATOM 1620 C CA . ALA A 1 102 ? 4.14338 11.14393 43.44180 1.000 52.78993 102 ALA B CA 1
ATOM 1621 C C . ALA A 1 102 ? 4.52120 12.30415 42.52550 1.000 45.09763 102 ALA B C 1
ATOM 1622 O O . ALA A 1 102 ? 3.77583 13.28414 42.41426 1.000 42.62565 102 ALA B O 1
ATOM 1629 N N . LEU A 1 103 ? 5.69220 12.22299 41.88496 1.000 51.61266 103 LEU B N 1
ATOM 1630 C CA . LEU A 1 103 ? 6.08446 13.24747 40.92182 1.000 46.59799 103 LEU B CA 1
ATOM 1631 C C . LEU A 1 103 ? 5.20332 13.19311 39.67934 1.000 49.70224 103 LEU B C 1
ATOM 1632 O O . LEU A 1 103 ? 4.87036 14.23102 39.09661 1.000 42.63621 103 LEU B O 1
ATOM 1648 N N . ILE A 1 104 ? 4.82876 11.98548 39.25439 1.000 48.62959 104 ILE B N 1
ATOM 1649 C CA . ILE A 1 104 ? 3.91517 11.84154 38.12830 1.000 50.75369 104 ILE B CA 1
ATOM 1650 C C . ILE A 1 104 ? 2.54144 12.37325 38.49582 1.000 50.26812 104 ILE B C 1
ATOM 1651 O O . ILE A 1 104 ? 1.84504 12.96637 37.66386 1.000 53.05784 104 ILE B O 1
ATOM 1667 N N . ASN A 1 105 ? 2.13282 12.17184 39.74735 1.000 50.21168 105 ASN B N 1
ATOM 1668 C CA . ASN A 1 105 ? 0.85265 12.69771 40.20574 1.000 54.74662 105 ASN B CA 1
ATOM 1669 C C . ASN A 1 105 ? 0.80054 14.21374 40.06270 1.000 48.21598 105 ASN B C 1
ATOM 1670 O O . ASN A 1 105 ? -0.21549 14.77620 39.63923 1.000 45.86894 105 ASN B O 1
ATOM 1681 N N . MET A 1 106 ? 1.89091 14.89217 40.39986 1.000 47.68766 106 MET B N 1
ATOM 1682 C CA . MET A 1 106 ? 1.91705 16.34078 40.24798 1.000 46.47802 106 MET B CA 1
ATOM 1683 C C . MET A 1 106 ? 1.83482 16.73077 38.78147 1.000 49.79457 106 MET B C 1
ATOM 1684 O O . MET A 1 106 ? 1.14564 17.69172 38.42803 1.000 54.37043 106 MET B O 1
ATOM 1698 N N . VAL A 1 107 ? 2.52991 15.99694 37.91169 1.000 48.36760 107 VAL B N 1
ATOM 1699 C CA . VAL A 1 107 ? 2.48262 16.29936 36.49020 1.000 54.00154 107 VAL B CA 1
ATOM 1700 C C . VAL A 1 107 ? 1.10859 15.99301 35.91187 1.000 56.04514 107 VAL B C 1
ATOM 1701 O O . VAL A 1 107 ? 0.75480 16.52433 34.85502 1.000 65.63951 107 VAL B O 1
ATOM 1714 N N . PHE A 1 108 ? 0.32596 15.13258 36.56705 1.000 62.00461 108 PHE B N 1
ATOM 1715 C CA . PHE A 1 108 ? -1.04498 14.89894 36.12705 1.000 63.57523 108 PHE B CA 1
ATOM 1716 C C . PHE A 1 108 ? -1.92564 16.10620 36.42642 1.000 55.35709 108 PHE B C 1
ATOM 1717 O O . PHE A 1 108 ? -2.69303 16.55309 35.56839 1.000 62.25439 108 PHE B O 1
ATOM 1734 N N . GLN A 1 109 ? -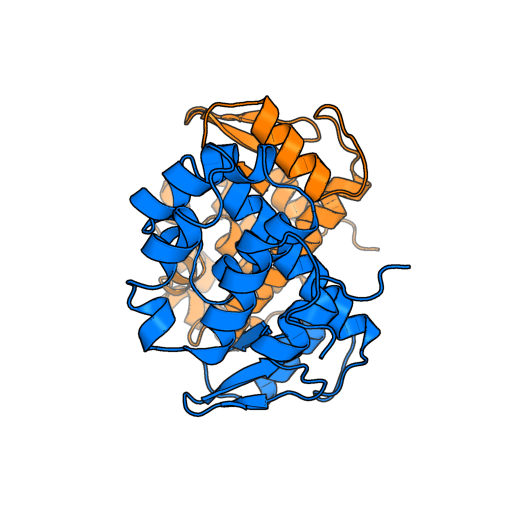1.85277 16.62717 37.65101 1.000 56.70678 109 GLN B N 1
ATOM 1735 C CA . GLN A 1 109 ? -2.67086 17.76566 38.04659 1.000 59.80190 109 GLN B CA 1
ATOM 1736 C C . GLN A 1 109 ? -2.25576 19.00249 37.26107 1.000 61.22921 109 GLN B C 1
ATOM 1737 O O . GLN A 1 109 ? -3.01800 19.51677 36.43868 1.000 79.29538 109 GLN B O 1
ATOM 1751 N N . MET A 1 110 ? -1.05255 19.49124 37.52571 1.000 59.16691 110 MET B N 1
ATOM 1752 C CA . MET A 1 110 ? -0.44895 20.56202 36.75545 1.000 58.55584 110 MET B CA 1
ATOM 1753 C C . MET A 1 110 ? 0.45871 19.96786 35.68429 1.000 65.08445 110 MET B C 1
ATOM 1754 O O . MET A 1 110 ? 0.83516 18.79518 35.73042 1.000 73.44342 110 MET B O 1
ATOM 1768 N N . GLY A 1 111 ? 0.79371 20.78517 34.70040 1.000 63.72973 111 GLY B N 1
ATOM 1769 C CA . GLY A 1 111 ? 1.60104 20.31615 33.59735 1.000 64.01994 111 GLY B CA 1
ATOM 1770 C C . GLY A 1 111 ? 3.04604 20.08504 34.00028 1.000 52.15582 111 GLY B C 1
ATOM 1771 O O . GLY A 1 111 ? 3.47601 20.34943 35.12241 1.000 54.44222 111 GLY B O 1
ATOM 1775 N N . VAL A 1 112 ? 3.81492 19.57247 33.04149 1.000 52.16799 112 VAL B N 1
ATOM 1776 C CA . VAL A 1 112 ? 5.25023 19.44153 33.25071 1.000 49.52547 112 VAL B CA 1
ATOM 1777 C C . VAL A 1 112 ? 5.86018 20.80332 33.55121 1.000 56.20530 112 VAL B C 1
ATOM 1778 O O . VAL A 1 112 ? 6.75793 20.92766 34.39481 1.000 57.49916 112 VAL B O 1
ATOM 1791 N N . ALA A 1 113 ? 5.37976 21.84879 32.87216 1.000 54.78942 113 ALA B N 1
ATOM 1792 C CA . ALA A 1 113 ? 5.89616 23.18668 33.13331 1.000 55.66428 113 ALA B CA 1
ATOM 1793 C C . ALA A 1 113 ? 5.45571 23.69038 34.49974 1.000 52.46412 113 ALA B C 1
ATOM 1794 O O . ALA A 1 113 ? 6.14836 24.50769 35.11417 1.000 53.95597 113 ALA B O 1
ATOM 1801 N N . GLY A 1 114 ? 4.30844 23.22308 34.98820 1.000 52.08731 114 GLY B N 1
ATOM 1802 C CA . GLY A 1 114 ? 3.86024 23.63554 36.30638 1.000 56.20267 114 GLY B CA 1
ATOM 1803 C C . GLY A 1 114 ? 4.68032 23.01916 37.41879 1.000 55.52164 114 GLY B C 1
ATOM 1804 O O . GLY A 1 114 ? 5.06324 23.70444 38.36986 1.000 58.71931 114 GLY B O 1
ATOM 1808 N N . VAL A 1 115 ? 4.96602 21.71975 37.31291 1.000 62.08239 115 VAL B N 1
ATOM 1809 C CA . VAL A 1 115 ? 5.78153 21.05791 38.32430 1.000 61.74755 115 VAL B CA 1
ATOM 1810 C C . VAL A 1 115 ? 7.18718 21.63479 38.31866 1.000 60.00294 115 VAL B C 1
ATOM 1811 O O . VAL A 1 115 ? 7.80914 21.81091 39.37138 1.000 60.81779 115 VAL B O 1
ATOM 1824 N N . ALA A 1 116 ? 7.70120 21.96018 37.14025 1.000 56.66918 116 ALA B N 1
ATOM 1825 C CA . ALA A 1 116 ? 9.03292 22.53275 37.03472 1.000 55.11882 116 ALA B CA 1
ATOM 1826 C C . ALA A 1 116 ? 9.11549 23.91509 37.65141 1.000 60.63820 116 ALA B C 1
ATOM 1827 O O . ALA A 1 116 ? 10.21541 24.47409 37.70726 1.000 57.80035 116 ALA B O 1
ATOM 1834 N N . GLY A 1 117 ? 7.99131 24.47607 38.11253 1.000 57.59791 117 GLY B N 1
ATOM 1835 C CA . GLY A 1 117 ? 8.01734 25.75342 38.80261 1.000 60.23130 117 GLY B CA 1
ATOM 1836 C C . GLY A 1 117 ? 8.41394 25.67730 40.25849 1.000 61.40821 117 GLY B C 1
ATOM 1837 O O . GLY A 1 117 ? 8.72353 26.71101 40.85679 1.000 75.40852 117 GLY B O 1
ATOM 1841 N N . PHE A 1 118 ? 8.40531 24.47959 40.84439 1.000 62.06060 118 PHE B N 1
ATOM 1842 C CA . PHE A 1 118 ? 8.80703 24.28134 42.23790 1.000 66.77348 118 PHE B CA 1
ATOM 1843 C C . PHE A 1 118 ? 10.32945 24.16750 42.32670 1.000 64.51500 118 PHE B C 1
ATOM 1844 O O . PHE A 1 118 ? 10.89535 23.11078 42.61436 1.000 68.90230 118 PHE B O 1
ATOM 1861 N N . ASN A 1 119 ? 10.99957 25.28890 42.06422 1.000 68.04539 119 ASN B N 1
ATOM 1862 C CA . ASN A 1 119 ? 12.45674 25.27243 41.98495 1.000 73.39053 119 ASN B CA 1
ATOM 1863 C C . ASN A 1 119 ? 13.07777 24.79691 43.29407 1.000 70.41830 119 ASN B C 1
ATOM 1864 O O . ASN A 1 119 ? 13.80973 23.80067 43.32470 1.000 64.98065 119 ASN B O 1
ATOM 1875 N N . ASN A 1 120 ? 12.78041 25.48692 44.39527 1.000 74.16529 120 ASN B N 1
ATOM 1876 C CA . ASN A 1 120 ? 13.42411 25.15089 45.66201 1.000 71.66303 120 ASN B CA 1
ATOM 1877 C C . ASN A 1 120 ? 12.97360 23.78769 46.17361 1.000 68.05603 120 ASN B C 1
ATOM 1878 O O . ASN A 1 120 ? 13.78917 23.00414 46.67622 1.000 61.35119 120 ASN B O 1
ATOM 1889 N N . SER A 1 121 ? 11.68165 23.48442 46.05738 1.000 62.46962 121 SER B N 1
ATOM 1890 C CA . SER A 1 121 ? 11.19284 22.19108 46.51864 1.000 61.34912 121 SER B CA 1
ATOM 1891 C C . SER A 1 121 ? 11.81885 21.05256 45.72239 1.000 60.80634 121 SER B C 1
ATOM 1892 O O . SER A 1 121 ? 12.12035 19.98918 46.27679 1.000 59.74339 121 SER B O 1
ATOM 1900 N N . LEU A 1 122 ? 12.03285 21.25661 44.42081 1.000 58.09843 122 LEU B N 1
ATOM 1901 C CA . LEU A 1 122 ? 12.60922 20.19039 43.60649 1.000 61.95867 122 LEU B CA 1
ATOM 1902 C C . LEU A 1 122 ? 14.06034 19.92859 43.99618 1.000 56.39884 122 LEU B C 1
ATOM 1903 O O . LEU A 1 122 ? 14.51233 18.77814 43.99280 1.000 52.86467 122 LEU B O 1
ATOM 1919 N N . ARG A 1 123 ? 14.80550 20.97827 44.35542 1.000 56.46544 123 ARG B N 1
ATOM 1920 C CA . ARG A 1 123 ? 16.17552 20.77027 44.81636 1.000 55.44065 123 ARG B CA 1
ATOM 1921 C C . ARG A 1 123 ? 16.19875 19.95016 46.10221 1.000 54.48920 123 ARG B C 1
ATOM 1922 O O . ARG A 1 123 ? 17.09721 19.12426 46.30778 1.000 47.56402 123 ARG B O 1
ATOM 1943 N N . MET A 1 124 ? 15.21537 20.16419 46.98047 1.000 57.29556 124 MET B N 1
ATOM 1944 C CA . MET A 1 124 ? 15.12500 19.36637 48.19811 1.000 54.06116 124 MET B CA 1
ATOM 1945 C C . MET A 1 124 ? 14.83954 17.90734 47.87145 1.000 52.86292 124 MET B C 1
ATOM 1946 O O . MET A 1 124 ? 15.38204 16.99824 48.51360 1.000 50.47316 124 MET B O 1
ATOM 1960 N N . LEU A 1 125 ? 13.95315 17.66243 46.90671 1.000 54.62785 125 LEU B N 1
ATOM 1961 C CA . LEU A 1 125 ? 13.68849 16.28657 46.50282 1.000 55.38761 125 LEU B CA 1
ATOM 1962 C C . LEU A 1 125 ? 14.91314 15.67406 45.83094 1.000 53.40160 125 LEU B C 1
ATOM 1963 O O . LEU A 1 125 ? 15.27095 14.52410 46.10643 1.000 51.20305 125 LEU B O 1
ATOM 1979 N N . GLN A 1 126 ? 15.58984 16.43807 44.97310 1.000 52.33709 126 GLN B N 1
ATOM 1980 C CA . GLN A 1 126 ? 16.74366 15.89569 44.26279 1.000 55.95047 126 GLN B CA 1
ATOM 1981 C C . GLN A 1 126 ? 17.82502 15.41288 45.21942 1.000 58.19144 126 GLN B C 1
ATOM 1982 O O . GLN A 1 126 ? 18.54227 14.45031 44.91377 1.000 56.42232 126 GLN B O 1
ATOM 1996 N N . GLU A 1 127 ? 17.96838 16.07808 46.36650 1.000 58.49448 127 GLU B N 1
ATOM 1997 C CA . GLU A 1 127 ? 18.95224 15.73253 47.37992 1.000 55.77402 127 GLU B CA 1
ATOM 1998 C C . GLU A 1 127 ? 18.40654 14.76949 48.42595 1.000 57.88030 127 GLU B C 1
ATOM 1999 O O . GLU A 1 127 ? 18.98576 14.65003 49.50908 1.000 55.88989 127 GLU B O 1
ATOM 2011 N N . LYS A 1 128 ? 17.30372 14.08642 48.13126 1.000 72.59446 128 LYS B N 1
ATOM 2012 C CA . LYS A 1 128 ? 16.69267 13.14573 49.07061 1.000 64.75470 128 LYS B CA 1
ATOM 2013 C C . LYS A 1 128 ? 16.47797 13.78314 50.44103 1.000 62.60139 128 LYS B C 1
ATOM 2014 O O . LYS A 1 128 ? 16.48327 13.10452 51.46872 1.000 57.07555 128 LYS B O 1
ATOM 2033 N N . ARG A 1 129 ? 16.28011 15.09926 50.45872 1.000 60.66407 129 ARG B N 1
ATOM 2034 C CA . ARG A 1 129 ? 16.00281 15.82897 51.69392 1.000 51.53403 129 ARG B CA 1
ATOM 2035 C C . ARG A 1 129 ? 14.49087 15.90355 51.92125 1.000 58.51140 129 ARG B C 1
ATOM 2036 O O . ARG A 1 129 ? 13.87737 16.97315 51.93313 1.000 56.82364 129 ARG B O 1
ATOM 2057 N N . TRP A 1 130 ? 13.88114 14.72853 52.07885 1.000 56.15082 130 TRP B N 1
ATOM 2058 C CA . TRP A 1 130 ? 12.46087 14.68476 52.38464 1.000 59.13848 130 TRP B CA 1
ATOM 2059 C C . TRP A 1 130 ? 12.19586 15.51882 53.63768 1.000 60.27561 130 TRP B C 1
ATOM 2060 O O . TRP A 1 130 ? 13.11437 15.87959 54.38078 1.000 88.86012 130 TRP B O 1
ATOM 2081 N N . ASP A 1 131 ? 10.92315 15.82735 53.87109 1.000 56.54664 131 ASP B N 1
ATOM 2082 C CA . ASP A 1 131 ? 10.52113 16.58254 55.05702 1.000 68.60998 131 ASP B CA 1
ATOM 2083 C C . ASP A 1 131 ? 10.85550 18.06122 54.88726 1.000 64.07728 131 ASP B C 1
ATOM 2084 O O . ASP A 1 131 ? 10.00398 18.92846 55.10046 1.000 62.10154 131 ASP B O 1
ATOM 2093 N N . GLU A 1 132 ? 12.09837 18.36685 54.52000 1.000 67.26899 132 GLU B N 1
ATOM 2094 C CA . GLU A 1 132 ? 12.42039 19.73659 54.13678 1.000 66.67282 132 GLU B CA 1
ATOM 2095 C C . GLU A 1 132 ? 11.70179 20.11461 52.85031 1.000 62.81417 132 GLU B C 1
ATOM 2096 O O . GLU A 1 132 ? 11.26722 21.26199 52.68320 1.000 59.52390 132 GLU B O 1
ATOM 2108 N N . ALA A 1 133 ? 11.59564 19.16574 51.91817 1.000 64.23344 133 ALA B N 1
ATOM 2109 C CA . ALA A 1 133 ? 10.80430 19.39424 50.71712 1.000 64.17815 133 ALA B CA 1
ATOM 2110 C C . ALA A 1 133 ? 9.32335 19.50670 51.05335 1.000 57.29369 133 ALA B C 1
ATOM 2111 O O . ALA A 1 133 ? 8.59689 20.29355 50.43492 1.000 56.98080 133 ALA B O 1
ATOM 2118 N N . ALA A 1 134 ? 8.85676 18.72081 52.02599 1.000 57.35035 134 ALA B N 1
ATOM 2119 C CA . ALA A 1 134 ? 7.44563 18.76107 52.39806 1.000 57.61405 134 ALA B CA 1
ATOM 2120 C C . ALA A 1 134 ? 7.05477 20.11829 52.96654 1.000 64.13730 134 ALA B C 1
ATOM 2121 O O . ALA A 1 134 ? 5.91484 20.56440 52.78640 1.000 56.45425 134 ALA B O 1
ATOM 2128 N N . VAL A 1 135 ? 7.97781 20.78563 53.66060 1.000 60.26617 135 VAL B N 1
ATOM 2129 C CA . VAL A 1 135 ? 7.68395 22.11282 54.19031 1.000 61.74735 135 VAL B CA 1
ATOM 2130 C C . VAL A 1 135 ? 7.57512 23.12607 53.05969 1.000 61.89581 135 VAL B C 1
ATOM 2131 O O . VAL A 1 135 ? 6.67032 23.96984 53.04632 1.000 65.28185 135 VAL B O 1
ATOM 2144 N N . ASN A 1 136 ? 8.49006 23.06139 52.09106 1.000 61.97962 136 ASN B N 1
ATOM 2145 C CA . ASN A 1 136 ? 8.43954 24.01129 50.98901 1.000 60.49471 136 ASN B CA 1
ATOM 2146 C C . ASN A 1 136 ? 7.25611 23.74123 50.07619 1.000 59.47210 136 ASN B C 1
ATOM 2147 O O . ASN A 1 136 ? 6.64547 24.68691 49.56292 1.000 62.12285 136 ASN B O 1
ATOM 2158 N N . LEU A 1 137 ? 6.89870 22.46860 49.88346 1.000 62.44547 137 LEU B N 1
ATOM 2159 C CA . LEU A 1 137 ? 5.74931 22.15158 49.04372 1.000 57.27103 137 LEU B CA 1
ATOM 2160 C C . LEU A 1 137 ? 4.44571 22.56770 49.71103 1.000 57.97383 137 LEU B C 1
ATOM 2161 O O . LEU A 1 137 ? 3.48196 22.91045 49.01950 1.000 61.52450 137 LEU B O 1
ATOM 2177 N N . ALA A 1 138 ? 4.39938 22.56680 51.04575 1.000 61.80122 138 ALA B N 1
ATOM 2178 C CA . ALA A 1 138 ? 3.17798 22.96920 51.73747 1.000 65.09647 138 ALA B CA 1
ATOM 2179 C C . ALA A 1 138 ? 2.93819 24.46880 51.62382 1.000 67.03810 138 ALA B C 1
ATOM 2180 O O . ALA A 1 138 ? 1.78577 24.91766 51.65188 1.000 61.77686 138 ALA B O 1
ATOM 2187 N N . GLN A 1 139 ? 4.00782 25.25116 51.49009 1.000 78.05197 139 GLN B N 1
ATOM 2188 C CA . GLN A 1 139 ? 3.90172 26.69358 51.28097 1.000 77.96396 139 GLN B CA 1
ATOM 2189 C C . GLN A 1 139 ? 3.87461 26.96349 49.77758 1.000 67.97367 139 GLN B C 1
ATOM 2190 O O . GLN A 1 139 ? 4.84138 27.42320 49.16887 1.000 74.76807 139 GLN B O 1
ATOM 2204 N N . SER A 1 140 ? 2.73708 26.63666 49.17286 1.000 68.55255 140 SER B N 1
ATOM 2205 C CA . SER A 1 140 ? 2.58354 26.80259 47.73726 1.000 70.78290 140 SER B CA 1
ATOM 2206 C C . SER A 1 140 ? 1.11534 27.00095 47.39937 1.000 70.88844 140 SER B C 1
ATOM 2207 O O . SER A 1 140 ? 0.22506 26.65585 48.17820 1.000 70.23425 140 SER B O 1
ATOM 2215 N N . ARG A 1 141 ? 0.87510 27.55758 46.21030 1.000 77.37355 141 ARG B N 1
ATOM 2216 C CA . ARG A 1 141 ? -0.49111 27.68216 45.71699 1.000 78.73295 141 ARG B CA 1
ATOM 2217 C C . ARG A 1 141 ? -1.12670 26.31661 45.51208 1.000 75.02616 141 ARG B C 1
ATOM 2218 O O . ARG A 1 141 ? -2.34125 26.16714 45.67452 1.000 74.82148 141 ARG B O 1
ATOM 2239 N N . TRP A 1 142 ? -0.32664 25.32092 45.12331 1.000 64.27498 142 TRP B N 1
ATOM 2240 C CA . TRP A 1 142 ? -0.83697 23.96214 44.95559 1.000 63.98491 142 TRP B CA 1
ATOM 2241 C C . TRP A 1 142 ? -1.45924 23.45266 46.24798 1.000 58.13179 142 TRP B C 1
ATOM 2242 O O . TRP A 1 142 ? -2.54853 22.86898 46.23400 1.000 51.87968 142 TRP B O 1
ATOM 2263 N N . TYR A 1 143 ? -0.79083 23.68085 47.37836 1.000 53.15189 143 TYR B N 1
ATOM 2264 C CA . TYR A 1 143 ? -1.34779 23.27173 48.66034 1.000 59.73341 143 TYR B CA 1
ATOM 2265 C C . TYR A 1 143 ? -2.59127 24.07575 49.01698 1.000 63.27770 143 TYR B C 1
ATOM 2266 O O . TYR A 1 143 ? -3.52183 23.53589 49.62652 1.000 58.45552 143 TYR B O 1
ATOM 2284 N N . ARG A 1 144 ? -2.62285 25.36014 48.65069 1.000 68.77253 144 ARG B N 1
ATOM 2285 C CA . ARG A 1 144 ? -3.75942 26.21227 48.98794 1.000 73.48803 144 ARG B CA 1
ATOM 2286 C C . ARG A 1 144 ? -5.00918 25.78077 48.23588 1.000 65.10531 144 ARG B C 1
ATOM 2287 O O . ARG A 1 144 ? -6.09309 25.68780 48.81883 1.000 65.71105 144 ARG B O 1
ATOM 2308 N N . GLN A 1 145 ? -4.88369 25.52419 46.93592 1.000 64.95709 145 GLN B N 1
ATOM 2309 C CA . GLN A 1 145 ? -6.06588 25.21374 46.14066 1.000 69.56240 145 GLN B CA 1
ATOM 2310 C C . GLN A 1 145 ? -6.56216 23.79627 46.40597 1.000 58.19261 145 GLN B C 1
ATOM 2311 O O . GLN A 1 145 ? -7.77374 23.56542 46.49887 1.000 58.63711 145 GLN B O 1
ATOM 2325 N N . THR A 1 146 ? -5.64937 22.83808 46.55281 1.000 60.35002 146 THR B N 1
ATOM 2326 C CA . THR A 1 146 ? -6.00692 21.43193 46.74559 1.000 55.77937 146 THR B CA 1
ATOM 2327 C C . THR A 1 146 ? -5.29607 20.89298 47.97668 1.000 53.87832 146 THR B C 1
ATOM 2328 O O . THR A 1 146 ? -4.36737 20.08391 47.87865 1.000 50.70366 146 THR B O 1
ATOM 2339 N N . PRO A 1 147 ? -5.71934 21.31927 49.16278 1.000 53.22963 147 PRO B N 1
ATOM 2340 C CA . PRO A 1 147 ? -5.00639 20.90002 50.37368 1.000 51.97644 147 PRO B CA 1
ATOM 2341 C C . PRO A 1 147 ? -4.97746 19.39259 50.55996 1.000 52.25914 147 PRO B C 1
ATOM 2342 O O . PRO A 1 147 ? -3.92711 18.83891 50.90688 1.000 55.56430 147 PRO B O 1
ATOM 2353 N N . ASN A 1 148 ? -6.10083 18.70425 50.35440 1.000 55.22965 148 ASN B N 1
ATOM 2354 C CA . ASN A 1 148 ? -6.15188 17.28490 50.70160 1.000 54.55723 148 ASN B CA 1
ATOM 2355 C C . ASN A 1 148 ? -5.35719 16.43504 49.71778 1.000 49.35238 148 ASN B C 1
ATOM 2356 O O . ASN A 1 148 ? -4.62698 15.52402 50.12599 1.000 47.53719 148 ASN B O 1
ATOM 2367 N N . ARG A 1 149 ? -5.46569 16.72800 48.42236 1.000 51.04041 149 ARG B N 1
ATOM 2368 C CA . ARG A 1 149 ? -4.63551 16.03136 47.44713 1.000 47.75995 149 ARG B CA 1
ATOM 2369 C C . ARG A 1 149 ? -3.16392 16.33401 47.67660 1.000 48.70011 149 ARG B C 1
ATOM 2370 O O . ARG A 1 149 ? -2.31062 15.44474 47.56925 1.000 44.93547 149 ARG B O 1
ATOM 2391 N N . ALA A 1 150 ? -2.84857 17.58609 48.00406 1.000 46.47036 150 ALA B N 1
ATOM 2392 C CA . ALA A 1 150 ? -1.46070 17.94700 48.25673 1.000 44.43955 150 ALA B CA 1
ATOM 2393 C C . ALA A 1 150 ? -0.93466 17.24183 49.49955 1.000 45.66771 150 ALA B C 1
ATOM 2394 O O . ALA A 1 150 ? 0.22095 16.80050 49.52821 1.000 46.16970 150 ALA B O 1
ATOM 2401 N N . LYS A 1 151 ? -1.76218 17.12568 50.54061 1.000 48.80088 151 LYS B N 1
ATOM 2402 C CA . LYS A 1 151 ? -1.31449 16.42719 51.74153 1.000 48.37746 151 LYS B CA 1
ATOM 2403 C C . LYS A 1 151 ? -0.93933 14.98309 51.42358 1.000 45.05028 151 LYS B C 1
ATOM 2404 O O . LYS A 1 151 ? 0.11602 14.49835 51.85095 1.000 46.87261 151 LYS B O 1
ATOM 2423 N N . ARG A 1 152 ? -1.76715 14.28974 50.63921 1.000 48.46762 152 ARG B N 1
ATOM 2424 C CA . ARG A 1 152 ? -1.47339 12.89338 50.34624 1.000 40.28279 152 ARG B CA 1
ATOM 2425 C C . ARG A 1 152 ? -0.17485 12.77024 49.55899 1.000 46.05510 152 ARG B C 1
ATOM 2426 O O . ARG A 1 152 ? 0.65097 11.88879 49.83205 1.000 44.71510 152 ARG B O 1
ATOM 2447 N N . VAL A 1 153 ? 0.01875 13.64434 48.56940 1.000 45.99553 153 VAL B N 1
ATOM 2448 C CA . VAL A 1 153 ? 1.19695 13.55141 47.71320 1.000 41.83241 153 VAL B CA 1
ATOM 2449 C C . VAL A 1 153 ? 2.45104 13.89971 48.49832 1.000 41.47895 153 VAL B C 1
ATOM 2450 O O . VAL A 1 153 ? 3.47983 13.22102 48.38824 1.000 43.06823 153 VAL B O 1
ATOM 2463 N N . ILE A 1 154 ? 2.39072 14.97246 49.28856 1.000 43.08923 154 ILE B N 1
ATOM 2464 C CA . ILE A 1 154 ? 3.54018 15.37076 50.09491 1.000 42.68606 154 ILE B CA 1
ATOM 2465 C C . ILE A 1 154 ? 3.88891 14.27558 51.09163 1.000 45.38579 154 ILE B C 1
ATOM 2466 O O . ILE A 1 154 ? 5.06857 13.97980 51.32920 1.000 41.51981 154 ILE B O 1
ATOM 2482 N N . SER A 1 155 ? 2.87300 13.66622 51.70504 1.000 42.33744 155 SER B N 1
ATOM 2483 C CA . SER A 1 155 ? 3.14840 12.57655 52.62987 1.000 47.29721 155 SER B CA 1
ATOM 2484 C C . SER A 1 155 ? 3.84727 11.42420 51.92397 1.000 46.69535 155 SER B C 1
ATOM 2485 O O . SER A 1 155 ? 4.70935 10.76529 52.51494 1.000 47.44158 155 SER B O 1
ATOM 2493 N N . THR A 1 156 ? 3.48771 11.16221 50.66481 1.000 44.58237 156 THR B N 1
ATOM 2494 C CA . THR A 1 156 ? 4.15130 10.10365 49.91424 1.000 43.10463 156 THR B CA 1
ATOM 2495 C C . THR A 1 156 ? 5.62136 10.44368 49.70043 1.000 47.79879 156 THR B C 1
ATOM 2496 O O . THR A 1 156 ? 6.48748 9.56702 49.80102 1.000 48.81147 156 THR B O 1
ATOM 2507 N N . PHE A 1 157 ? 5.93096 11.72152 49.45200 1.000 44.33201 157 PHE B N 1
ATOM 2508 C CA . PHE A 1 157 ? 7.32821 12.10230 49.31442 1.000 45.34890 157 PHE B CA 1
ATOM 2509 C C . PHE A 1 157 ? 8.07773 11.93472 50.62983 1.000 47.06011 157 PHE B C 1
ATOM 2510 O O . PHE A 1 157 ? 9.26959 11.60959 50.62337 1.000 49.66720 157 PHE B O 1
ATOM 2527 N N . LYS A 1 158 ? 7.41276 12.17371 51.76279 1.000 45.59450 158 LYS B N 1
ATOM 2528 C CA . LYS A 1 158 ? 8.08673 12.04118 53.05121 1.000 49.19748 158 LYS B CA 1
ATOM 2529 C C . LYS A 1 158 ? 8.34142 10.58072 53.38860 1.000 50.28484 158 LYS B C 1
ATOM 2530 O O . LYS A 1 158 ? 9.46779 10.19981 53.73058 1.000 49.33699 158 LYS B O 1
ATOM 2549 N N . THR A 1 159 ? 7.30904 9.74531 53.29540 1.000 54.76033 159 THR B N 1
ATOM 2550 C CA . THR A 1 159 ? 7.44422 8.36105 53.72123 1.000 54.65403 159 THR B CA 1
ATOM 2551 C C . THR A 1 159 ? 7.96772 7.45885 52.61293 1.000 59.23790 159 THR B C 1
ATOM 2552 O O . THR A 1 159 ? 8.86011 6.64027 52.85120 1.000 52.25973 159 THR B O 1
ATOM 2563 N N . GLY A 1 160 ? 7.45483 7.61313 51.39676 1.000 65.29810 160 GLY B N 1
ATOM 2564 C CA . GLY A 1 160 ? 7.69527 6.62039 50.36755 1.000 58.97921 160 GLY B CA 1
ATOM 2565 C C . GLY A 1 160 ? 6.99737 5.30786 50.63241 1.000 57.11668 160 GLY B C 1
ATOM 2566 O O . GLY A 1 160 ? 7.46502 4.27315 50.15668 1.000 56.77841 160 GLY B O 1
ATOM 2570 N N . THR A 1 161 ? 5.85156 5.33227 51.33739 1.000 59.64737 161 THR B N 1
ATOM 2571 C CA . THR A 1 161 ? 5.21695 4.11509 51.82741 1.000 63.35847 161 THR B CA 1
ATOM 2572 C C . THR A 1 161 ? 3.75563 3.94282 51.42507 1.000 78.24895 161 THR B C 1
ATOM 2573 O O . THR A 1 161 ? 3.07691 3.06828 51.98004 1.000 98.86114 161 THR B O 1
ATOM 2584 N N . TRP A 1 162 ? 3.24427 4.74528 50.50212 1.000 68.77330 162 TRP B N 1
ATOM 2585 C CA . TRP A 1 162 ? 1.84696 4.65417 50.09449 1.000 68.25100 162 TRP B CA 1
ATOM 2586 C C . TRP A 1 162 ? 0.87704 4.77113 51.27062 1.000 76.21019 162 TRP B C 1
ATOM 2587 O O . TRP A 1 162 ? -0.31283 4.47387 51.13392 1.000 70.69400 162 TRP B O 1
ATOM 2608 N N . LYS A 1 163 ? 1.37246 5.18673 52.43561 1.000 70.09220 163 LYS B N 1
ATOM 2609 C CA . LYS A 1 163 ? 0.54384 5.19698 53.64121 1.000 84.39688 163 LYS B CA 1
ATOM 2610 C C . LYS A 1 163 ? -0.66880 6.10840 53.47413 1.000 69.84010 163 LYS B C 1
ATOM 2611 O O . LYS A 1 163 ? -1.76024 5.79584 53.96177 1.000 84.14943 163 LYS B O 1
ATOM 2630 N N . ALA A 1 164 ? -0.50909 7.22819 52.76742 1.000 63.83845 164 ALA B N 1
ATOM 2631 C CA . ALA A 1 164 ? -1.61236 8.17079 52.60244 1.000 63.64466 164 ALA B CA 1
ATOM 2632 C C . ALA A 1 164 ? -2.75851 7.60834 51.76115 1.000 70.06899 164 ALA B C 1
ATOM 2633 O O . ALA A 1 164 ? -3.87519 8.13372 51.82414 1.000 65.56403 164 ALA B O 1
ATOM 2640 N N . TYR A 1 165 ? -2.50772 6.57330 50.95983 1.000 77.77023 165 TYR B N 1
ATOM 2641 C CA . TYR A 1 165 ? -3.50270 5.98451 50.07197 1.000 78.54234 165 TYR B CA 1
ATOM 2642 C C . TYR A 1 165 ? -3.91266 4.58092 50.50803 1.000 80.46675 165 TYR B C 1
ATOM 2643 O O . TYR A 1 165 ? -4.41135 3.80865 49.68208 1.000 77.60435 165 TYR B O 1
ATOM 2661 N N . GLU A 1 166 ? -3.72265 4.23912 51.78608 1.000 92.49114 166 GLU B N 1
ATOM 2662 C CA . GLU A 1 166 ? -4.03490 2.89273 52.25533 1.000 99.70418 166 GLU B CA 1
ATOM 2663 C C . GLU A 1 166 ? -5.44337 2.46888 51.86270 1.000 112.39599 166 GLU B C 1
ATOM 2664 O O . GLU A 1 166 ? -5.65249 1.35895 51.36072 1.000 109.64134 166 GLU B O 1
ATOM 2676 N N . ASN A 1 167 ? -6.42829 3.33005 52.10027 1.000 107.58660 167 ASN B N 1
ATOM 2677 C CA . ASN A 1 167 ? -7.81065 3.04183 51.75194 1.000 118.54893 167 ASN B CA 1
ATOM 2678 C C . ASN A 1 167 ? -8.48740 4.34120 51.31334 1.000 118.62793 167 ASN B C 1
ATOM 2679 O O . ASN A 1 167 ? -9.50984 4.75615 51.84364 1.000 124.88060 167 ASN B O 1
ATOM 2690 N N . LEU A 1 168 ? -7.89475 4.99102 50.31397 1.000 109.65060 168 LEU B N 1
ATOM 2691 C CA . LEU A 1 168 ? -8.37245 6.28657 49.84252 1.000 92.81265 168 LEU B CA 1
ATOM 2692 C C . LEU A 1 168 ? -8.36308 7.30565 50.98032 1.000 92.69857 168 LEU B C 1
ATOM 2693 O O . LEU A 1 168 ? -9.41135 7.66702 51.51470 1.000 102.99108 168 LEU B O 1
ATOM 2709 N N . ALA B 1 2 ? -3.02283 -7.55794 4.44028 1.000 67.34114 2 ALA A N 1
ATOM 2710 C CA . ALA B 1 2 ? -4.42523 -7.23147 4.21287 1.000 66.37031 2 ALA A CA 1
ATOM 2711 C C . ALA B 1 2 ? -4.61458 -6.02981 3.28721 1.000 81.87614 2 ALA A C 1
ATOM 2712 O O . ALA B 1 2 ? -5.37605 -6.09748 2.32356 1.000 78.45951 2 ALA A O 1
ATOM 2718 N N . LYS B 1 3 ? -3.93895 -4.92459 3.58636 1.000 86.06559 3 LYS A N 1
ATOM 2719 C CA . LYS B 1 3 ? -4.05303 -3.69428 2.80915 1.000 97.51651 3 LYS A CA 1
ATOM 2720 C C . LYS B 1 3 ? -2.74677 -3.46699 2.05514 1.000 82.25679 3 LYS A C 1
ATOM 2721 O O . LYS B 1 3 ? -1.67313 -3.43929 2.66720 1.000 84.49345 3 LYS A O 1
ATOM 2740 N N . VAL B 1 4 ? -2.83943 -3.31542 0.72860 1.000 86.55124 4 VAL A N 1
ATOM 2741 C CA . VAL B 1 4 ? -1.63653 -3.15609 -0.09185 1.000 73.75291 4 VAL A CA 1
ATOM 2742 C C . VAL B 1 4 ? -0.76210 -2.02970 0.44876 1.000 89.68158 4 VAL A C 1
ATOM 2743 O O . VAL B 1 4 ? 0.43947 -2.20417 0.68713 1.000 91.12014 4 VAL A O 1
ATOM 2756 N N . VAL B 1 5 ? -1.35050 -0.84976 0.62796 1.000 84.38031 5 VAL A N 1
ATOM 2757 C CA . VAL B 1 5 ? -0.69724 0.28669 1.26314 1.000 69.79287 5 VAL A CA 1
ATOM 2758 C C . VAL B 1 5 ? -1.57827 0.71485 2.42613 1.000 75.92134 5 VAL A C 1
ATOM 2759 O O . VAL B 1 5 ? -2.79970 0.83605 2.27378 1.000 69.43494 5 VAL A O 1
ATOM 2772 N N . ASP B 1 6 ? -0.96723 0.95337 3.57147 1.000 66.31043 6 ASP A N 1
ATOM 2773 C CA . ASP B 1 6 ? -1.68477 1.36181 4.76860 1.000 71.08484 6 ASP A CA 1
ATOM 2774 C C . ASP B 1 6 ? -1.08827 2.66110 5.28681 1.000 63.78362 6 ASP A C 1
ATOM 2775 O O . ASP B 1 6 ? -0.21464 3.26074 4.65928 1.000 63.97201 6 ASP A O 1
ATOM 2784 N N . GLU B 1 7 ? -1.59700 3.10353 6.43829 1.000 73.31847 7 GLU A N 1
ATOM 2785 C CA . GLU B 1 7 ? -1.12354 4.35233 7.01830 1.000 69.96102 7 GLU A CA 1
ATOM 2786 C C . GLU B 1 7 ? 0.32641 4.24250 7.47038 1.000 64.09849 7 GLU A C 1
ATOM 2787 O O . GLU B 1 7 ? 1.07265 5.22011 7.39134 1.000 62.14963 7 GLU A O 1
ATOM 2799 N N . PHE B 1 8 ? 0.74416 3.07290 7.95006 1.000 69.51303 8 PHE A N 1
ATOM 2800 C CA . PHE B 1 8 ? 2.14098 2.90376 8.33115 1.000 75.60241 8 PHE A CA 1
ATOM 2801 C C . PHE B 1 8 ? 3.03058 3.01800 7.10307 1.000 73.71011 8 PHE A C 1
ATOM 2802 O O . PHE B 1 8 ? 4.04400 3.72526 7.12171 1.000 73.55378 8 PHE A O 1
ATOM 2819 N N . ASP B 1 9 ? 2.63341 2.37031 6.00763 1.000 71.07274 9 ASP A N 1
ATOM 2820 C CA . ASP B 1 9 ? 3.41588 2.44579 4.78240 1.000 77.41468 9 ASP A CA 1
ATOM 2821 C C . ASP B 1 9 ? 3.28216 3.81114 4.11688 1.000 68.39626 9 ASP A C 1
ATOM 2822 O O . ASP B 1 9 ? 4.22808 4.28224 3.47431 1.000 73.71715 9 ASP A O 1
ATOM 2831 N N . MET B 1 10 ? 2.12892 4.46529 4.26200 1.000 69.91630 10 MET A N 1
ATOM 2832 C CA . MET B 1 10 ? 1.98290 5.81656 3.73780 1.000 62.59465 10 MET A CA 1
ATOM 2833 C C . MET B 1 10 ? 2.96328 6.77021 4.40335 1.000 56.78418 10 MET A C 1
ATOM 2834 O O . MET B 1 10 ? 3.68387 7.50918 3.72565 1.000 53.93518 10 MET A O 1
ATOM 2848 N N . LEU B 1 11 ? 2.96924 6.80202 5.73161 1.000 56.57354 11 LEU A N 1
ATOM 2849 C CA . LEU B 1 11 ? 3.82044 7.72336 6.47046 1.000 58.86959 11 LEU A CA 1
ATOM 2850 C C . LEU B 1 11 ? 5.25972 7.23822 6.58465 1.000 57.57554 11 LEU A C 1
ATOM 2851 O O . LEU B 1 11 ? 6.12266 8.00628 7.01493 1.000 60.13963 11 LEU A O 1
ATOM 2867 N N . ARG B 1 12 ? 5.54913 6.00266 6.18545 1.000 58.67276 12 ARG A N 1
ATOM 2868 C CA . ARG B 1 12 ? 6.94137 5.57990 6.09960 1.000 59.07272 12 ARG A CA 1
ATOM 2869 C C . ARG B 1 12 ? 7.64565 6.29573 4.95356 1.000 61.33499 12 ARG A C 1
ATOM 2870 O O . ARG B 1 12 ? 8.82278 6.65059 5.06164 1.000 56.32593 12 ARG A O 1
ATOM 2891 N N . VAL B 1 13 ? 6.93372 6.52805 3.85188 1.000 56.24762 13 VAL A N 1
ATOM 2892 C CA . VAL B 1 13 ? 7.49636 7.28680 2.74074 1.000 57.49586 13 VAL A CA 1
ATOM 2893 C C . VAL B 1 13 ? 7.72150 8.73698 3.14593 1.000 61.73210 13 VAL A C 1
ATOM 2894 O O . VAL B 1 13 ? 8.74347 9.34088 2.80154 1.000 66.02282 13 VAL A O 1
ATOM 2907 N N . ASP B 1 14 ? 6.77696 9.31499 3.88693 1.000 63.35592 14 ASP A N 1
ATOM 2908 C CA . ASP B 1 14 ? 6.80831 10.74068 4.20148 1.000 60.26746 14 ASP A CA 1
ATOM 2909 C C . ASP B 1 14 ? 7.73299 11.06427 5.37026 1.000 64.56162 14 ASP A C 1
ATOM 2910 O O . ASP B 1 14 ? 8.63456 11.89539 5.24419 1.000 70.61125 14 ASP A O 1
ATOM 2919 N N . GLU B 1 15 ? 7.53841 10.40794 6.51140 1.000 65.10415 15 GLU A N 1
ATOM 2920 C CA . GLU B 1 15 ? 8.38658 10.66208 7.66824 1.000 79.44022 15 GLU A CA 1
ATOM 2921 C C . GLU B 1 15 ? 9.63682 9.79204 7.69629 1.000 66.77615 15 GLU A C 1
ATOM 2922 O O . GLU B 1 15 ? 10.65884 10.20772 8.25282 1.000 62.54155 15 GLU A O 1
ATOM 2934 N N . GLY B 1 16 ? 9.59647 8.61709 7.08115 1.000 66.26078 16 GLY A N 1
ATOM 2935 C CA . GLY B 1 16 ? 10.70394 7.68403 7.13407 1.000 56.08665 16 GLY A CA 1
ATOM 2936 C C . GLY B 1 16 ? 10.58661 6.75774 8.32744 1.000 59.75003 16 GLY A C 1
ATOM 2937 O O . GLY B 1 16 ? 10.10721 7.16405 9.38927 1.000 63.14176 16 GLY A O 1
ATOM 2941 N N . LEU B 1 17 ? 11.02878 5.51550 8.17594 1.000 57.50342 17 LEU A N 1
ATOM 2942 C CA . LEU B 1 17 ? 11.03482 4.54437 9.26149 1.000 54.37046 17 LEU A CA 1
ATOM 2943 C C . LEU B 1 17 ? 12.43407 4.41641 9.84819 1.000 53.37779 17 LEU A C 1
ATOM 2944 O O . LEU B 1 17 ? 13.37726 4.05979 9.13701 1.000 52.90187 17 LEU A O 1
ATOM 2960 N N . LYS B 1 18 ? 12.55962 4.68564 11.14543 1.000 51.87571 18 LYS A N 1
ATOM 2961 C CA . LYS B 1 18 ? 13.82780 4.58428 11.85524 1.000 51.09842 18 LYS A CA 1
ATOM 2962 C C . LYS B 1 18 ? 13.69710 3.52283 12.94249 1.000 55.38998 18 LYS A C 1
ATOM 2963 O O . LYS B 1 18 ? 12.89339 3.67415 13.87056 1.000 51.54490 18 LYS A O 1
ATOM 2982 N N . LEU B 1 19 ? 14.50805 2.47283 12.85179 1.000 55.69451 19 LEU A N 1
ATOM 2983 C CA . LEU B 1 19 ? 14.55958 1.44432 13.88034 1.000 57.85054 19 LEU A CA 1
ATOM 2984 C C . LEU B 1 19 ? 15.75714 1.61604 14.80875 1.000 58.78040 19 LEU A C 1
ATOM 2985 O O . LEU B 1 19 ? 16.03298 0.73312 15.62954 1.000 62.59916 19 LEU A O 1
ATOM 3001 N N . THR B 1 20 ? 16.45213 2.74547 14.71848 1.000 59.41706 20 THR A N 1
ATOM 3002 C CA . THR B 1 20 ? 17.50324 3.10057 15.65760 1.000 55.93769 20 THR A CA 1
ATOM 3003 C C . THR B 1 20 ? 17.35059 4.57665 15.98715 1.000 59.30361 20 THR A C 1
ATOM 3004 O O . THR B 1 20 ? 17.00623 5.38276 15.11456 1.000 59.96681 20 THR A O 1
ATOM 3015 N N . VAL B 1 21 ? 17.61797 4.92466 17.24825 1.000 62.34800 21 VAL A N 1
ATOM 3016 C CA . VAL B 1 21 ? 17.47864 6.30691 17.68376 1.000 62.44973 21 VAL A CA 1
ATOM 3017 C C . VAL B 1 21 ? 18.26803 7.19887 16.74295 1.000 58.11940 21 VAL A C 1
ATOM 3018 O O . VAL B 1 21 ? 19.40152 6.88052 16.37512 1.000 56.69351 21 VAL A O 1
ATOM 3031 N N . TYR B 1 22 ? 17.65470 8.30043 16.32069 1.000 56.10237 22 TYR A N 1
ATOM 3032 C CA . TYR B 1 22 ? 18.21312 9.18583 15.30640 1.000 64.70569 22 TYR A CA 1
ATOM 3033 C C . TYR B 1 22 ? 18.19820 10.61667 15.82569 1.000 70.65309 22 TYR A C 1
ATOM 3034 O O . TYR B 1 22 ? 17.17847 11.08157 16.34121 1.000 70.27560 22 TYR A O 1
ATOM 3051 N N . GLN B 1 23 ? 19.32224 11.31024 15.68974 1.000 71.75325 23 GLN A N 1
ATOM 3052 C CA . GLN B 1 23 ? 19.45091 12.70807 16.08753 1.000 74.02330 23 GLN A CA 1
ATOM 3053 C C . GLN B 1 23 ? 19.51654 13.57634 14.83735 1.000 91.50461 23 GLN A C 1
ATOM 3054 O O . GLN B 1 23 ? 20.34828 13.33970 13.95401 1.000 86.58775 23 GLN A O 1
ATOM 3067 N N . ASP B 1 24 ? 18.63770 14.57360 14.76382 1.000 84.02238 24 ASP A N 1
ATOM 3068 C CA . ASP B 1 24 ? 18.50460 15.41237 13.58401 1.000 94.20656 24 ASP A CA 1
ATOM 3069 C C . ASP B 1 24 ? 19.33436 16.68805 13.74634 1.000 105.68400 24 ASP A C 1
ATOM 3070 O O . ASP B 1 24 ? 20.19595 16.79179 14.62601 1.000 98.14895 24 ASP A O 1
ATOM 3079 N N . HIS B 1 25 ? 19.07400 17.67692 12.88416 1.000 129.03313 25 HIS A N 1
ATOM 3080 C CA . HIS B 1 25 ? 19.87943 18.89440 12.88747 1.000 125.57602 25 HIS A CA 1
ATOM 3081 C C . HIS B 1 25 ? 19.64526 19.72745 14.14090 1.000 113.57642 25 HIS A C 1
ATOM 3082 O O . HIS B 1 25 ? 20.56276 20.41388 14.60452 1.000 106.07997 25 HIS A O 1
ATOM 3096 N N . LEU B 1 26 ? 18.43712 19.69162 14.69655 1.000 103.30727 26 LEU A N 1
ATOM 3097 C CA . LEU B 1 26 ? 18.16500 20.40133 15.93747 1.000 105.70080 26 LEU A CA 1
ATOM 3098 C C . LEU B 1 26 ? 18.70321 19.67182 17.16167 1.000 105.99771 26 LEU A C 1
ATOM 3099 O O . LEU B 1 26 ? 18.60511 20.20158 18.27440 1.000 98.67127 26 LEU A O 1
ATOM 3115 N N . GLY B 1 27 ? 19.26079 18.47679 16.99103 1.000 115.95999 27 GLY A N 1
ATOM 3116 C CA . GLY B 1 27 ? 19.64538 17.67071 18.12831 1.000 106.49619 27 GLY A CA 1
ATOM 3117 C C . GLY B 1 27 ? 18.50393 16.90192 18.74687 1.000 95.88535 27 GLY A C 1
ATOM 3118 O O . GLY B 1 27 ? 18.68383 16.29844 19.81111 1.000 84.83758 27 GLY A O 1
ATOM 3122 N N . TYR B 1 28 ? 17.33083 16.92273 18.12054 1.000 96.13442 28 TYR A N 1
ATOM 3123 C CA . TYR B 1 28 ? 16.16341 16.23714 18.64811 1.000 92.62311 28 TYR A CA 1
ATOM 3124 C C . TYR B 1 28 ? 16.25346 14.75184 18.31749 1.000 82.40326 28 TYR A C 1
ATOM 3125 O O . TYR B 1 28 ? 16.48266 14.37363 17.16377 1.000 82.23190 28 TYR A O 1
ATOM 3143 N N . TRP B 1 29 ? 16.06218 13.91178 19.32951 1.000 76.53817 29 TRP A N 1
ATOM 3144 C CA . TRP B 1 29 ? 16.10130 12.46850 19.14028 1.000 63.37577 29 TRP A CA 1
ATOM 3145 C C . TRP B 1 29 ? 14.75192 11.94461 18.66636 1.000 59.30701 29 TRP A C 1
ATOM 3146 O O . TRP B 1 29 ? 13.69994 12.35630 19.16025 1.000 59.40976 29 TRP A O 1
ATOM 3167 N N . THR B 1 30 ? 14.79306 11.04255 17.68690 1.000 57.46227 30 THR A N 1
ATOM 3168 C CA . THR B 1 30 ? 13.59832 10.51447 17.04653 1.000 53.57601 30 THR A CA 1
ATOM 3169 C C . THR B 1 30 ? 13.76707 9.01527 16.83249 1.000 53.79134 30 THR A C 1
ATOM 3170 O O . THR B 1 30 ? 14.88511 8.49235 16.79793 1.000 52.10144 30 THR A O 1
ATOM 3181 N N . VAL B 1 31 ? 12.63797 8.32633 16.67229 1.000 53.43177 31 VAL A N 1
ATOM 3182 C CA . VAL B 1 31 ? 12.63823 6.88973 16.41527 1.000 53.06822 31 VAL A CA 1
ATOM 3183 C C . VAL B 1 31 ? 11.33502 6.54605 15.71169 1.000 46.30816 31 VAL A C 1
ATOM 3184 O O . VAL B 1 31 ? 10.36351 7.29930 15.76806 1.000 49.77633 31 VAL A O 1
ATOM 3197 N N . GLY B 1 32 ? 11.31167 5.39597 15.04633 1.000 49.30841 32 GLY A N 1
ATOM 3198 C CA . GLY B 1 32 ? 10.09478 4.97324 14.39387 1.000 53.52503 32 GLY A CA 1
ATOM 3199 C C . GLY B 1 32 ? 9.68496 5.92195 13.28374 1.000 50.00570 32 GLY A C 1
ATOM 3200 O O . GLY B 1 32 ? 10.51303 6.51502 12.58643 1.000 51.46718 32 GLY A O 1
ATOM 3204 N N . ILE B 1 33 ? 8.37287 6.04834 13.10518 1.000 51.02778 33 ILE A N 1
ATOM 3205 C CA . ILE B 1 33 ? 7.80071 6.94974 12.11382 1.000 51.92449 33 ILE A CA 1
ATOM 3206 C C . ILE B 1 33 ? 7.74471 8.34753 12.71691 1.000 49.80684 33 ILE A C 1
ATOM 3207 O O . ILE B 1 33 ? 6.68518 8.79827 13.16860 1.000 50.47996 33 ILE A O 1
ATOM 3223 N N . GLY B 1 34 ? 8.88478 9.02917 12.73846 1.000 52.15097 34 GLY A N 1
ATOM 3224 C CA . GLY B 1 34 ? 8.93423 10.41350 13.20403 1.000 56.80797 34 GLY A CA 1
ATOM 3225 C C . GLY B 1 34 ? 8.36898 10.64147 14.58833 1.000 48.98685 34 GLY A C 1
ATOM 3226 O O . GLY B 1 34 ? 7.68995 11.64871 14.82964 1.000 47.91233 34 GLY A O 1
ATOM 3230 N N . HIS B 1 35 ? 8.65847 9.73943 15.51751 1.000 48.73642 35 HIS A N 1
ATOM 3231 C CA . HIS B 1 35 ? 8.18776 9.88982 16.88955 1.000 53.37351 35 HIS A CA 1
ATOM 3232 C C . HIS B 1 35 ? 9.27448 10.57360 17.71361 1.000 48.07517 35 HIS A C 1
ATOM 3233 O O . HIS B 1 35 ? 10.31986 9.97757 17.99083 1.000 49.18543 35 HIS A O 1
ATOM 3247 N N . LEU B 1 36 ? 9.02063 11.82172 18.10842 1.000 52.12594 36 LEU A N 1
ATOM 3248 C CA . LEU B 1 36 ? 9.98868 12.60480 18.86521 1.000 55.27553 36 LEU A CA 1
ATOM 3249 C C . LEU B 1 36 ? 10.11985 12.05154 20.27846 1.000 55.86932 36 LEU A C 1
ATOM 3250 O O . LEU B 1 36 ? 9.14912 12.03451 21.04276 1.000 55.97895 36 LEU A O 1
ATOM 3266 N N . LEU B 1 37 ? 11.31975 11.59232 20.62312 1.000 54.11196 37 LEU A N 1
ATOM 3267 C CA . LEU B 1 37 ? 11.55583 11.08426 21.96731 1.000 53.99992 37 LEU A CA 1
ATOM 3268 C C . LEU B 1 37 ? 11.87973 12.20894 22.94302 1.000 64.31759 37 LEU A C 1
ATOM 3269 O O . LEU B 1 37 ? 11.24220 12.32875 23.99598 1.000 64.66845 37 LEU A O 1
ATOM 3285 N N . THR B 1 38 ? 12.86955 13.03854 22.61478 1.000 64.86441 38 THR A N 1
ATOM 3286 C CA . THR B 1 38 ? 13.25197 14.14282 23.48315 1.000 71.04548 38 THR A CA 1
ATOM 3287 C C . THR B 1 38 ? 13.96105 15.20141 22.65496 1.000 74.83511 38 THR A C 1
ATOM 3288 O O . THR B 1 38 ? 14.45188 14.93513 21.55311 1.000 70.18080 38 THR A O 1
ATOM 3299 N N . LYS B 1 39 ? 13.99584 16.41371 23.20459 1.000 81.73385 39 LYS A N 1
ATOM 3300 C CA . LYS B 1 39 ? 14.68956 17.53809 22.59570 1.000 93.64293 39 LYS A CA 1
ATOM 3301 C C . LYS B 1 39 ? 15.87951 18.02571 23.40945 1.000 94.66625 39 LYS A C 1
ATOM 3302 O O . LYS B 1 39 ? 16.56369 18.95730 22.97567 1.000 92.39497 39 LYS A O 1
ATOM 3321 N N . ILE B 1 40 ? 16.16248 17.41551 24.56481 1.000 77.36731 40 ILE A N 1
ATOM 3322 C CA . ILE B 1 40 ? 17.24218 17.90809 25.41703 1.000 87.16259 40 ILE A CA 1
ATOM 3323 C C . ILE B 1 40 ? 18.62172 17.53293 24.91296 1.000 88.48468 40 ILE A C 1
ATOM 3324 O O . ILE B 1 40 ? 19.61796 17.87989 25.55867 1.000 106.02807 40 ILE A O 1
ATOM 3340 N N . LYS B 1 41 ? 18.71718 16.83029 23.79024 1.000 96.13717 41 LYS A N 1
ATOM 3341 C CA . LYS B 1 41 ? 20.00559 16.50797 23.18227 1.000 101.69217 41 LYS A CA 1
ATOM 3342 C C . LYS B 1 41 ? 20.85219 15.64096 24.11067 1.000 89.41012 41 LYS A C 1
ATOM 3343 O O . LYS B 1 41 ? 22.00356 15.95671 24.41481 1.000 94.76464 41 LYS A O 1
ATOM 3362 N N . ASP B 1 42 ? 20.26911 14.53167 24.56024 1.000 86.52535 42 ASP A N 1
ATOM 3363 C CA . ASP B 1 42 ? 20.96229 13.57914 25.42163 1.000 90.56988 42 ASP A CA 1
ATOM 3364 C C . ASP B 1 42 ? 20.65015 12.16970 24.94509 1.000 75.09309 42 ASP A C 1
ATOM 3365 O O . ASP B 1 42 ? 19.49696 11.73594 25.01585 1.000 76.04768 42 ASP A O 1
ATOM 3374 N N . LYS B 1 43 ? 21.67167 11.45058 24.47663 1.000 73.42611 43 LYS A N 1
ATOM 3375 C CA . LYS B 1 43 ? 21.43252 10.12630 23.91309 1.000 78.03757 43 LYS A CA 1
ATOM 3376 C C . LYS B 1 43 ? 21.04557 9.11923 24.99031 1.000 76.59395 43 LYS A C 1
ATOM 3377 O O . LYS B 1 43 ? 20.32253 8.15549 24.70718 1.000 65.11787 43 LYS A O 1
ATOM 3396 N N . ALA B 1 44 ? 21.50515 9.32213 26.22640 1.000 75.48727 44 ALA A N 1
ATOM 3397 C CA . ALA B 1 44 ? 21.15790 8.38986 27.29429 1.000 65.78890 44 ALA A CA 1
ATOM 3398 C C . ALA B 1 44 ? 19.71889 8.59425 27.74834 1.000 67.73880 44 ALA A C 1
ATOM 3399 O O . ALA B 1 44 ? 19.01653 7.62599 28.06410 1.000 65.86585 44 ALA A O 1
ATOM 3406 N N . LYS B 1 45 ? 19.26499 9.85251 27.80361 1.000 78.83870 45 LYS A N 1
ATOM 3407 C CA . LYS B 1 45 ? 17.88178 10.12178 28.18965 1.000 77.66528 45 LYS A CA 1
ATOM 3408 C C . LYS B 1 45 ? 16.91053 9.76187 27.07527 1.000 67.12305 45 LYS A C 1
ATOM 3409 O O . LYS B 1 45 ? 15.77741 9.34592 27.34756 1.000 59.36448 45 LYS A O 1
ATOM 3428 N N . ALA B 1 46 ? 17.32287 9.92063 25.81908 1.000 69.31401 46 ALA A N 1
ATOM 3429 C CA . ALA B 1 46 ? 16.45602 9.51128 24.71994 1.000 60.44894 46 ALA A CA 1
ATOM 3430 C C . ALA B 1 46 ? 16.18878 8.01414 24.78229 1.000 61.41435 46 ALA A C 1
ATOM 3431 O O . ALA B 1 46 ? 15.05359 7.56786 24.58324 1.000 55.92863 46 ALA A O 1
ATOM 3438 N N . ILE B 1 47 ? 17.21907 7.22331 25.08735 1.000 61.56615 47 ILE A N 1
ATOM 3439 C CA . ILE B 1 47 ? 17.02568 5.78319 25.21126 1.000 61.38982 47 ILE A CA 1
ATOM 3440 C C . ILE B 1 47 ? 16.24728 5.46161 26.48154 1.000 62.21504 47 ILE A C 1
ATOM 3441 O O . ILE B 1 47 ? 15.43305 4.53079 26.49860 1.000 58.36032 47 ILE A O 1
ATOM 3457 N N . GLN B 1 48 ? 16.46461 6.22272 27.55610 1.000 64.75976 48 GLN A N 1
ATOM 3458 C CA . GLN B 1 48 ? 15.69732 6.00023 28.77598 1.000 58.99068 48 GLN A CA 1
ATOM 3459 C C . GLN B 1 48 ? 14.21709 6.24479 28.53430 1.000 57.55345 48 GLN A C 1
ATOM 3460 O O . GLN B 1 48 ? 13.36452 5.49657 29.02581 1.000 55.66901 48 GLN A O 1
ATOM 3474 N N . ILE B 1 49 ? 13.89110 7.30255 27.79415 1.000 57.71860 49 ILE A N 1
ATOM 3475 C CA . ILE B 1 49 ? 12.50455 7.53714 27.40600 1.000 60.78901 49 ILE A CA 1
ATOM 3476 C C . ILE B 1 49 ? 11.98856 6.38283 26.55992 1.000 56.09034 49 ILE A C 1
ATOM 3477 O O . ILE B 1 49 ? 10.87005 5.89386 26.76220 1.000 52.66254 49 ILE A O 1
ATOM 3493 N N . LEU B 1 50 ? 12.78937 5.94073 25.58777 1.000 55.75112 50 LEU A N 1
ATOM 3494 C CA . LEU B 1 50 ? 12.37212 4.83672 24.73151 1.000 57.95026 50 LEU A CA 1
ATOM 3495 C C . LEU B 1 50 ? 12.12178 3.57629 25.54849 1.000 58.95619 50 LEU A C 1
ATOM 3496 O O . LEU B 1 50 ? 11.15673 2.84670 25.29052 1.000 54.86633 50 LEU A O 1
ATOM 3512 N N . ASP B 1 51 ? 12.95421 3.32713 26.56697 1.000 62.20615 51 ASP A N 1
ATOM 3513 C CA . ASP B 1 51 ? 12.80323 2.11099 27.36104 1.000 56.81308 51 ASP A CA 1
ATOM 3514 C C . ASP B 1 51 ? 11.46621 2.09505 28.09492 1.000 58.03642 51 ASP A C 1
ATOM 3515 O O . ASP B 1 51 ? 10.82787 1.04243 28.21566 1.000 59.03706 51 ASP A O 1
ATOM 3524 N N . ASN B 1 52 ? 11.02299 3.25325 28.59454 1.000 54.36201 52 ASN A N 1
ATOM 3525 C CA . ASN B 1 52 ? 9.74984 3.30607 29.30351 1.000 49.59891 52 ASN A CA 1
ATOM 3526 C C . ASN B 1 52 ? 8.57092 3.13198 28.35343 1.000 52.72611 52 ASN A C 1
ATOM 3527 O O . ASN B 1 52 ? 7.55243 2.54330 28.73202 1.000 55.00736 52 ASN A O 1
ATOM 3538 N N . LEU B 1 53 ? 8.68212 3.63924 27.12575 1.000 53.10707 53 LEU A N 1
ATOM 3539 C CA . LEU B 1 53 ? 7.57755 3.53816 26.17818 1.000 60.39434 53 LEU A CA 1
ATOM 3540 C C . LEU B 1 53 ? 7.29895 2.09233 25.77392 1.000 57.01820 53 LEU A C 1
ATOM 3541 O O . LEU B 1 53 ? 6.14580 1.64768 25.79334 1.000 60.90775 53 LEU A O 1
ATOM 3557 N N . LEU B 1 54 ? 8.33461 1.34617 25.39089 1.000 58.41694 54 LEU A N 1
ATOM 3558 C CA . LEU B 1 54 ? 8.15409 -0.02241 24.92239 1.000 58.76377 54 LEU A CA 1
ATOM 3559 C C . LEU B 1 54 ? 8.17885 -1.06300 26.03325 1.000 63.40906 54 LEU A C 1
ATOM 3560 O O . LEU B 1 54 ? 7.60799 -2.14416 25.84996 1.000 61.95428 54 LEU A O 1
ATOM 3576 N N . GLY B 1 55 ? 8.82400 -0.78013 27.16123 1.000 67.11254 55 GLY A N 1
ATOM 3577 C CA . GLY B 1 55 ? 8.88415 -1.73673 28.24572 1.000 69.08198 55 GLY A CA 1
ATOM 3578 C C . GLY B 1 55 ? 10.05403 -2.69210 28.22778 1.000 62.50059 55 GLY A C 1
ATOM 3579 O O . GLY B 1 55 ? 9.93843 -3.80227 28.75721 1.000 61.75969 55 GLY A O 1
ATOM 3583 N N . ARG B 1 56 ? 11.18097 -2.29704 27.64524 1.000 66.96431 56 ARG A N 1
ATOM 3584 C CA . ARG B 1 56 ? 12.36814 -3.13100 27.60380 1.000 64.71193 56 ARG A CA 1
ATOM 3585 C C . ARG B 1 56 ? 13.58388 -2.23140 27.76453 1.000 68.44388 56 ARG A C 1
ATOM 3586 O O . ARG B 1 56 ? 13.51587 -1.01900 27.53806 1.000 70.35247 56 ARG A O 1
ATOM 3607 N N . LYS B 1 57 ? 14.71623 -2.83561 28.12068 1.000 77.79554 57 LYS A N 1
ATOM 3608 C CA . LYS B 1 57 ? 15.97135 -2.08708 28.17962 1.000 79.81216 57 LYS A CA 1
ATOM 3609 C C . LYS B 1 57 ? 16.65136 -2.19086 26.81258 1.000 78.17732 57 LYS A C 1
ATOM 3610 O O . LYS B 1 57 ? 17.68125 -2.83972 26.62791 1.000 88.25385 57 LYS A O 1
ATOM 3629 N N . THR B 1 58 ? 16.02720 -1.54838 25.83128 1.000 72.38676 58 THR A N 1
ATOM 3630 C CA . THR B 1 58 ? 16.61851 -1.46806 24.50557 1.000 81.49189 58 THR A CA 1
ATOM 3631 C C . THR B 1 58 ? 17.81761 -0.52797 24.54279 1.000 80.47144 58 THR A C 1
ATOM 3632 O O . THR B 1 58 ? 17.91459 0.35870 25.39844 1.000 84.79130 58 THR A O 1
ATOM 3643 N N . ASN B 1 59 ? 18.74432 -0.73567 23.61302 1.000 76.99567 59 ASN A N 1
ATOM 3644 C CA . ASN B 1 59 ? 19.89880 0.14479 23.46093 1.000 79.49171 59 ASN A CA 1
ATOM 3645 C C . ASN B 1 59 ? 19.74087 1.06330 22.25942 1.000 86.60564 59 ASN A C 1
ATOM 3646 O O . ASN B 1 59 ? 20.71462 1.38206 21.57379 1.000 79.27875 59 ASN A O 1
ATOM 3657 N N . GLY B 1 60 ? 18.51500 1.49701 21.97809 1.000 71.38986 60 GLY A N 1
ATOM 3658 C CA . GLY B 1 60 ? 18.23262 2.36069 20.85943 1.000 67.49834 60 GLY A CA 1
ATOM 3659 C C . GLY B 1 60 ? 17.67500 1.66198 19.63979 1.000 68.83276 60 GLY A C 1
ATOM 3660 O O . GLY B 1 60 ? 17.13888 2.33611 18.75156 1.000 68.59464 60 GLY A O 1
ATOM 3664 N N . VAL B 1 61 ? 17.78010 0.33970 19.57159 1.000 70.10480 61 VAL A N 1
ATOM 3665 C CA . VAL B 1 61 ? 17.29315 -0.43097 18.43307 1.000 63.17214 61 VAL A CA 1
ATOM 3666 C C . VAL B 1 61 ? 15.95376 -1.05089 18.79520 1.000 61.41798 61 VAL A C 1
ATOM 3667 O O . VAL B 1 61 ? 15.77412 -1.56938 19.90262 1.000 69.17228 61 VAL A O 1
ATOM 3680 N N . ILE B 1 62 ? 15.00996 -1.00169 17.85635 1.000 71.99102 62 ILE A N 1
ATOM 3681 C CA . ILE B 1 62 ? 13.68450 -1.57341 18.03391 1.000 63.65456 62 ILE A CA 1
ATOM 3682 C C . ILE B 1 62 ? 13.32845 -2.38198 16.79013 1.000 63.59628 62 ILE A C 1
ATOM 3683 O O . ILE B 1 62 ? 13.97126 -2.27815 15.74449 1.000 63.62306 62 ILE A O 1
ATOM 3699 N N . THR B 1 63 ? 12.26059 -3.16345 16.90714 1.000 67.58598 63 THR A N 1
ATOM 3700 C CA . THR B 1 63 ? 11.74914 -3.94590 15.79550 1.000 63.99995 63 THR A CA 1
ATOM 3701 C C . THR B 1 63 ? 10.71314 -3.14465 15.01481 1.000 58.11701 63 THR A C 1
ATOM 3702 O O . THR B 1 63 ? 10.21735 -2.11200 15.46274 1.000 62.23458 63 THR A O 1
ATOM 3713 N N . GLU B 1 64 ? 10.38925 -3.63393 13.81876 1.000 65.69255 64 GLU A N 1
ATOM 3714 C CA . GLU B 1 64 ? 9.34602 -2.98543 13.03209 1.000 62.23122 64 GLU A CA 1
ATOM 3715 C C . GLU B 1 64 ? 7.99040 -3.11913 13.70620 1.000 61.70802 64 GLU A C 1
ATOM 3716 O O . GLU B 1 64 ? 7.15835 -2.21198 13.60736 1.000 60.60507 64 GLU A O 1
ATOM 3728 N N . LYS B 1 65 ? 7.75622 -4.23682 14.39734 1.000 63.51052 65 LYS A N 1
ATOM 3729 C CA . LYS B 1 65 ? 6.51338 -4.40602 15.14142 1.000 64.60159 65 LYS A CA 1
ATOM 3730 C C . LYS B 1 65 ? 6.38066 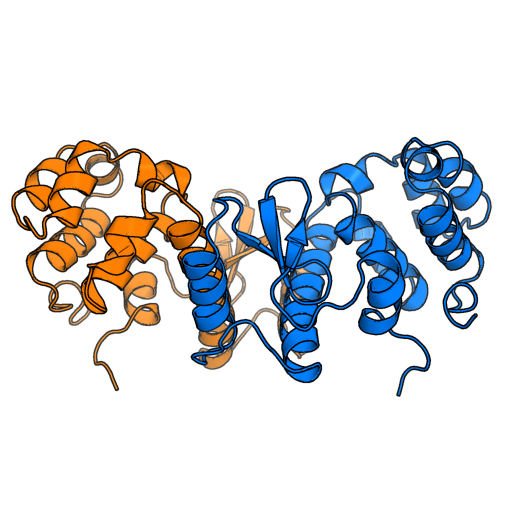-3.34055 16.22093 1.000 65.58115 65 LYS A C 1
ATOM 3731 O O . LYS B 1 65 ? 5.29938 -2.77466 16.41775 1.000 67.85080 65 LYS A O 1
ATOM 3750 N N . GLU B 1 66 ? 7.46996 -3.05234 16.93531 1.000 71.34070 66 GLU A N 1
ATOM 3751 C CA . GLU B 1 66 ? 7.39835 -2.04581 17.98629 1.000 66.66722 66 GLU A CA 1
ATOM 3752 C C . GLU B 1 66 ? 7.24965 -0.64474 17.40589 1.000 61.72110 66 GLU A C 1
ATOM 3753 O O . GLU B 1 66 ? 6.54142 0.19002 17.97504 1.000 61.69104 66 GLU A O 1
ATOM 3765 N N . ALA B 1 67 ? 7.89321 -0.36661 16.26926 1.000 62.67406 67 ALA A N 1
ATOM 3766 C CA . ALA B 1 67 ? 7.71938 0.94283 15.64496 1.000 64.53856 67 ALA A CA 1
ATOM 3767 C C . ALA B 1 67 ? 6.26980 1.14580 15.21700 1.000 60.81070 67 ALA A C 1
ATOM 3768 O O . ALA B 1 67 ? 5.73235 2.25688 15.30483 1.000 57.57132 67 ALA A O 1
ATOM 3775 N N . ARG B 1 68 ? 5.61298 0.07637 14.75920 1.000 66.25440 68 ARG A N 1
ATOM 3776 C CA . ARG B 1 68 ? 4.19953 0.17804 14.40934 1.000 68.49176 68 ARG A CA 1
ATOM 3777 C C . ARG B 1 68 ? 3.33897 0.33271 15.65659 1.000 59.67851 68 ARG A C 1
ATOM 3778 O O . ARG B 1 68 ? 2.28972 0.98294 15.60407 1.000 59.21395 68 ARG A O 1
ATOM 3799 N N . GLN B 1 69 ? 3.76443 -0.25038 16.78217 1.000 61.92433 69 GLN A N 1
ATOM 3800 C CA . GLN B 1 69 ? 3.05062 -0.04150 18.04072 1.000 54.66641 69 GLN A CA 1
ATOM 3801 C C . GLN B 1 69 ? 3.11081 1.42472 18.44980 1.000 52.70201 69 GLN A C 1
ATOM 3802 O O . GLN B 1 69 ? 2.09556 2.02310 18.82256 1.000 52.16296 69 GLN A O 1
ATOM 3816 N N . ILE B 1 70 ? 4.29948 2.02237 18.37979 1.000 53.16026 70 ILE A N 1
ATOM 3817 C CA . ILE B 1 70 ? 4.42529 3.45203 18.63278 1.000 50.23671 70 ILE A CA 1
ATOM 3818 C C . ILE B 1 70 ? 3.54806 4.22523 17.65950 1.000 50.95121 70 ILE A C 1
ATOM 3819 O O . ILE B 1 70 ? 2.80794 5.14021 18.04754 1.000 53.53227 70 ILE A O 1
ATOM 3835 N N . PHE B 1 71 ? 3.58798 3.84029 16.38438 1.000 56.52304 71 PHE A N 1
ATOM 3836 C CA . PHE B 1 71 ? 2.85411 4.57264 15.36052 1.000 54.96682 71 PHE A CA 1
ATOM 3837 C C . PHE B 1 71 ? 1.34953 4.44932 15.55976 1.000 52.20693 71 PHE A C 1
ATOM 3838 O O . PHE B 1 71 ? 0.61836 5.43493 15.41996 1.000 42.27592 71 PHE A O 1
ATOM 3855 N N . GLU B 1 72 ? 0.86487 3.24958 15.88336 1.000 48.81602 72 GLU A N 1
ATOM 3856 C CA . GLU B 1 72 ? -0.56395 3.09290 16.12738 1.000 49.97446 72 GLU A CA 1
ATOM 3857 C C . GLU B 1 72 ? -1.01968 4.00204 17.26219 1.000 50.44601 72 GLU A C 1
ATOM 3858 O O . GLU B 1 72 ? -2.13408 4.53584 17.22892 1.000 48.15081 72 GLU A O 1
ATOM 3870 N N . GLY B 1 73 ? -0.15851 4.23924 18.24619 1.000 50.55281 73 GLY A N 1
ATOM 3871 C CA . GLY B 1 73 ? -0.51320 5.17560 19.29510 1.000 48.51797 73 GLY A CA 1
ATOM 3872 C C . GLY B 1 73 ? -0.57840 6.60401 18.79034 1.000 51.03816 73 GLY A C 1
ATOM 3873 O O . GLY B 1 73 ? -1.47311 7.36672 19.16557 1.000 50.82517 73 GLY A O 1
ATOM 3877 N N . ASP B 1 74 ? 0.36300 6.98571 17.92796 1.000 52.67881 74 ASP A N 1
ATOM 3878 C CA . ASP B 1 74 ? 0.33215 8.32848 17.35721 1.000 46.26874 74 ASP A CA 1
ATOM 3879 C C . ASP B 1 74 ? -0.89464 8.52313 16.47281 1.000 43.68888 74 ASP A C 1
ATOM 3880 O O . ASP B 1 74 ? -1.49256 9.60229 16.46073 1.000 42.69664 74 ASP A O 1
ATOM 3889 N N . VAL B 1 75 ? -1.29427 7.49162 15.73188 1.000 45.70392 75 VAL A N 1
ATOM 3890 C CA . VAL B 1 75 ? -2.46670 7.62577 14.87513 1.000 46.46536 75 VAL A CA 1
ATOM 3891 C C . VAL B 1 75 ? -3.72132 7.79762 15.71907 1.000 48.41176 75 VAL A C 1
ATOM 3892 O O . VAL B 1 75 ? -4.58724 8.62371 15.40969 1.000 44.15660 75 VAL A O 1
ATOM 3905 N N . LYS B 1 76 ? -3.84538 7.01362 16.79245 1.000 49.61044 76 LYS A N 1
ATOM 3906 C CA . LYS B 1 76 ? -4.98369 7.17649 17.68758 1.000 47.86695 76 LYS A CA 1
ATOM 3907 C C . LYS B 1 76 ? -5.04617 8.60396 18.21242 1.000 51.12247 76 LYS A C 1
ATOM 3908 O O . LYS B 1 76 ? -6.12758 9.18888 18.31939 1.000 46.61032 76 LYS A O 1
ATOM 3927 N N . LYS B 1 77 ? -3.89188 9.19626 18.51841 1.000 50.02334 77 LYS A N 1
ATOM 3928 C CA . LYS B 1 77 ? -3.88717 10.57348 19.00514 1.000 53.11073 77 LYS A CA 1
ATOM 3929 C C . LYS B 1 77 ? -4.20042 11.55748 17.88490 1.000 50.45913 77 LYS A C 1
ATOM 3930 O O . LYS B 1 77 ? -4.75654 12.63422 18.14331 1.000 46.87721 77 LYS A O 1
ATOM 3949 N N . ALA B 1 78 ? -3.82512 11.22257 16.64583 1.000 49.52741 78 ALA A N 1
ATOM 3950 C CA . ALA B 1 78 ? -4.18745 12.07113 15.51656 1.000 49.44079 78 ALA A CA 1
ATOM 3951 C C . ALA B 1 78 ? -5.69263 12.05431 15.29161 1.000 46.91429 78 ALA A C 1
ATOM 3952 O O . ALA B 1 78 ? -6.30716 13.10021 15.05591 1.000 44.36866 78 ALA A O 1
ATOM 3959 N N . ILE B 1 79 ? -6.30649 10.87665 15.37853 1.000 45.46230 79 ILE A N 1
ATOM 3960 C CA . ILE B 1 79 ? -7.75282 10.78898 15.21010 1.000 48.10113 79 ILE A CA 1
ATOM 3961 C C . ILE B 1 79 ? -8.47031 11.53059 16.33130 1.000 46.52044 79 ILE A C 1
ATOM 3962 O O . ILE B 1 79 ? -9.48654 12.19571 16.10122 1.000 49.42798 79 ILE A O 1
ATOM 3978 N N . GLN B 1 80 ? -7.95852 11.43428 17.55887 1.000 50.29536 80 GLN A N 1
ATOM 3979 C CA . GLN B 1 80 ? -8.58355 12.14940 18.66504 1.000 49.11116 80 GLN A CA 1
ATOM 3980 C C . GLN B 1 80 ? -8.52754 13.65065 18.43327 1.000 45.25839 80 GLN A C 1
ATOM 3981 O O . GLN B 1 80 ? -9.49339 14.36752 18.72214 1.000 45.29735 80 GLN A O 1
ATOM 3995 N N . GLY B 1 81 ? -7.41215 14.14245 17.88768 1.000 43.99897 81 GLY A N 1
ATOM 3996 C CA . GLY B 1 81 ? -7.30438 15.56772 17.62261 1.000 45.99792 81 GLY A CA 1
ATOM 3997 C C . GLY B 1 81 ? -8.23895 16.02516 16.51999 1.000 47.60376 81 GLY A C 1
ATOM 3998 O O . GLY B 1 81 ? -8.80324 17.12347 16.58555 1.000 45.43585 81 GLY A O 1
ATOM 4002 N N . ILE B 1 82 ? -8.44112 15.18034 15.50833 1.000 48.48114 82 ILE A N 1
ATOM 4003 C CA . ILE B 1 82 ? -9.32636 15.53788 14.40499 1.000 48.61256 82 ILE A CA 1
ATOM 4004 C C . ILE B 1 82 ? -10.77120 15.54780 14.87934 1.000 50.01414 82 ILE A C 1
ATOM 4005 O O . ILE B 1 82 ? -11.51069 16.51212 14.65262 1.000 50.88728 82 ILE A O 1
ATOM 4021 N N . LEU B 1 83 ? -11.18724 14.48148 15.56803 1.000 50.87891 83 LEU A N 1
ATOM 4022 C CA . LEU B 1 83 ? -12.56239 14.38203 16.03904 1.000 53.18313 83 LEU A CA 1
ATOM 4023 C C . LEU B 1 83 ? -12.87511 15.38005 17.14642 1.000 54.59837 83 LEU A C 1
ATOM 4024 O O . LEU B 1 83 ? -14.04887 15.69760 17.36021 1.000 57.28737 83 LEU A O 1
ATOM 4040 N N . SER B 1 84 ? -11.86595 15.88106 17.85605 1.000 52.72301 84 SER A N 1
ATOM 4041 C CA . SER B 1 84 ? -12.09397 16.88141 18.89034 1.000 51.44971 84 SER A CA 1
ATOM 4042 C C . SER B 1 84 ? -12.06877 18.30928 18.36215 1.000 50.89564 84 SER A C 1
ATOM 4043 O O . SER B 1 84 ? -12.40340 19.23265 19.11156 1.000 54.74528 84 SER A O 1
ATOM 4051 N N . ASN B 1 85 ? -11.67086 18.51950 17.10921 1.000 52.43465 85 ASN A N 1
ATOM 4052 C CA . ASN B 1 85 ? -11.65763 19.84977 16.51279 1.000 47.21679 85 ASN A CA 1
ATOM 4053 C C . ASN B 1 85 ? -12.98389 20.10572 15.81587 1.000 55.75762 85 ASN A C 1
ATOM 4054 O O . ASN B 1 85 ? -13.49088 19.24669 15.08923 1.000 57.79703 85 ASN A O 1
ATOM 4065 N N . ALA B 1 86 ? -13.54445 21.29723 16.03711 1.000 55.52711 86 ALA A N 1
ATOM 4066 C CA . ALA B 1 86 ? -14.83509 21.61335 15.43927 1.000 57.25194 86 ALA A CA 1
ATOM 4067 C C . ALA B 1 86 ? -14.76337 21.68917 13.91984 1.000 55.89337 86 ALA A C 1
ATOM 4068 O O . ALA B 1 86 ? -15.75292 21.39590 13.24072 1.000 61.24179 86 ALA A O 1
ATOM 4075 N N . THR B 1 87 ? -13.62223 22.09390 13.36597 1.000 54.70379 87 THR A N 1
ATOM 4076 C CA . THR B 1 87 ? -13.52347 22.22312 11.91745 1.000 58.50390 87 THR A CA 1
ATOM 4077 C C . THR B 1 87 ? -13.24418 20.87738 11.25476 1.000 57.19124 87 THR A C 1
ATOM 4078 O O . THR B 1 87 ? -13.88711 20.52394 10.26135 1.000 63.04830 87 THR A O 1
ATOM 4089 N N . LEU B 1 88 ? -12.29319 20.10920 11.78947 1.000 56.00482 88 LEU A N 1
ATOM 4090 C CA . LEU B 1 88 ? -11.88611 18.86954 11.13462 1.000 56.06543 88 LEU A CA 1
ATOM 4091 C C . LEU B 1 88 ? -12.82326 17.69811 11.42260 1.000 58.77851 88 LEU A C 1
ATOM 4092 O O . LEU B 1 88 ? -12.89145 16.76593 10.60879 1.000 50.23059 88 LEU A O 1
ATOM 4108 N N . SER B 1 89 ? -13.55997 17.73039 12.53627 1.000 56.57613 89 SER A N 1
ATOM 4109 C CA . SER B 1 89 ? -14.38263 16.57893 12.90794 1.000 54.72753 89 SER A CA 1
ATOM 4110 C C . SER B 1 89 ? -15.46076 16.25228 11.87823 1.000 55.68299 89 SER A C 1
ATOM 4111 O O . SER B 1 89 ? -15.62308 15.06482 11.54588 1.000 60.08928 89 SER A O 1
ATOM 4119 N N . PRO B 1 90 ? -16.23386 17.21184 11.35272 1.000 60.01831 90 PRO A N 1
ATOM 4120 C CA . PRO B 1 90 ? -17.24066 16.84844 10.33386 1.000 60.10052 90 PRO A CA 1
ATOM 4121 C C . PRO B 1 90 ? -16.62363 16.38297 9.02546 1.000 53.65162 90 PRO A C 1
ATOM 4122 O O . PRO B 1 90 ? -17.27053 15.64145 8.27509 1.000 52.79436 90 PRO A O 1
ATOM 4133 N N . ILE B 1 91 ? -15.39499 16.80223 8.72933 1.000 56.19960 91 ILE A N 1
ATOM 4134 C CA . ILE B 1 91 ? -14.71631 16.33345 7.53187 1.000 56.27077 91 ILE A CA 1
ATOM 4135 C C . ILE B 1 91 ? -14.39765 14.84372 7.66247 1.000 57.85815 91 ILE A C 1
ATOM 4136 O O . ILE B 1 91 ? -14.68320 14.04371 6.76481 1.000 55.04044 91 ILE A O 1
ATOM 4152 N N . TYR B 1 92 ? -13.80335 14.44831 8.79152 1.000 52.92012 92 TYR A N 1
ATOM 4153 C CA . TYR B 1 92 ? -13.42725 13.05128 8.99003 1.000 55.93219 92 TYR A CA 1
ATOM 4154 C C . TYR B 1 92 ? -14.61614 12.12377 8.76958 1.000 57.85139 92 TYR A C 1
ATOM 4155 O O . TYR B 1 92 ? -14.47413 11.05223 8.17159 1.000 52.64416 92 TYR A O 1
ATOM 4173 N N . ASP B 1 93 ? -15.80459 12.53262 9.21536 1.000 52.50067 93 ASP A N 1
ATOM 4174 C CA . ASP B 1 93 ? -16.97536 11.66800 9.10073 1.000 56.11279 93 ASP A CA 1
ATOM 4175 C C . ASP B 1 93 ? -17.26525 11.31341 7.64817 1.000 56.46942 93 ASP A C 1
ATOM 4176 O O . ASP B 1 93 ? -17.49745 10.14456 7.31886 1.000 66.93092 93 ASP A O 1
ATOM 4185 N N . ILE B 1 94 ? -17.25271 12.31056 6.75636 1.000 58.18480 94 ILE A N 1
ATOM 4186 C CA . ILE B 1 94 ? -17.64277 12.05747 5.37016 1.000 53.83926 94 ILE A CA 1
ATOM 4187 C C . ILE B 1 94 ? -16.51316 11.47406 4.53859 1.000 54.56754 94 ILE A C 1
ATOM 4188 O O . ILE B 1 94 ? -16.75999 10.98489 3.42806 1.000 52.94984 94 ILE A O 1
ATOM 4204 N N . LEU B 1 95 ? -15.28048 11.51876 5.03500 1.000 53.34673 95 LEU A N 1
ATOM 4205 C CA . LEU B 1 95 ? -14.14351 11.01535 4.28166 1.000 54.05402 95 LEU A CA 1
ATOM 4206 C C . LEU B 1 95 ? -14.08202 9.49269 4.35411 1.000 55.78659 95 LEU A C 1
ATOM 4207 O O . LEU B 1 95 ? -14.34703 8.89531 5.40232 1.000 54.00161 95 LEU A O 1
ATOM 4223 N N . ASP B 1 96 ? -13.72199 8.86715 3.23178 1.000 50.02306 96 ASP A N 1
ATOM 4224 C CA . ASP B 1 96 ? -13.50413 7.43061 3.19113 1.000 49.34347 96 ASP A CA 1
ATOM 4225 C C . ASP B 1 96 ? -12.16756 7.08366 3.85269 1.000 54.22699 96 ASP A C 1
ATOM 4226 O O . ASP B 1 96 ? -11.43825 7.95131 4.33945 1.000 56.25549 96 ASP A O 1
ATOM 4235 N N . GLU B 1 97 ? -11.82658 5.79327 3.85246 1.000 55.10114 97 GLU A N 1
ATOM 4236 C CA . GLU B 1 97 ? -10.63839 5.34474 4.57278 1.000 54.47441 97 GLU A CA 1
ATOM 4237 C C . GLU B 1 97 ? -9.36836 5.91820 3.95616 1.000 62.14852 97 GLU A C 1
ATOM 4238 O O . GLU B 1 97 ? -8.49093 6.41700 4.67226 1.000 51.01538 97 GLU A O 1
ATOM 4250 N N . VAL B 1 98 ? -9.26044 5.87418 2.62445 1.000 53.10865 98 VAL A N 1
ATOM 4251 C CA . VAL B 1 98 ? -8.04139 6.33449 1.96460 1.000 54.74139 98 VAL A CA 1
ATOM 4252 C C . VAL B 1 98 ? -7.84155 7.82402 2.20474 1.000 49.86455 98 VAL A C 1
ATOM 4253 O O . VAL B 1 98 ? -6.74917 8.27761 2.56603 1.000 49.39984 98 VAL A O 1
ATOM 4266 N N . ARG B 1 99 ? -8.89296 8.61039 1.99574 1.000 54.01749 99 ARG A N 1
ATOM 4267 C CA . ARG B 1 99 ? -8.78761 10.04637 2.20715 1.000 45.06452 99 ARG A CA 1
ATOM 4268 C C . ARG B 1 99 ? -8.64762 10.37723 3.68523 1.000 47.89910 99 ARG A C 1
ATOM 4269 O O . ARG B 1 99 ? -8.08281 11.42063 4.02924 1.000 46.03150 99 ARG A O 1
ATOM 4290 N N . ARG B 1 100 ? -9.14558 9.50764 4.57182 1.000 46.53713 100 ARG A N 1
ATOM 4291 C CA . ARG B 1 100 ? -8.90863 9.69264 6.00267 1.000 51.42881 100 ARG A CA 1
ATOM 4292 C C . ARG B 1 100 ? -7.41775 9.62296 6.32657 1.000 48.61409 100 ARG A C 1
ATOM 4293 O O . ARG B 1 100 ? -6.90997 10.41416 7.12852 1.000 55.08906 100 ARG A O 1
ATOM 4314 N N . CYS B 1 101 ? -6.69285 8.70746 5.68968 1.000 55.64764 101 CYS A N 1
ATOM 4315 C CA . CYS B 1 101 ? -5.25862 8.61765 5.92374 1.000 56.43053 101 CYS A CA 1
ATOM 4316 C C . CYS B 1 101 ? -4.54996 9.88684 5.48496 1.000 55.02795 101 CYS A C 1
ATOM 4317 O O . CYS B 1 101 ? -3.56001 10.29138 6.10033 1.000 60.03802 101 CYS A O 1
ATOM 4325 N N . ALA B 1 102 ? -5.03684 10.52776 4.42308 1.000 50.98058 102 ALA A N 1
ATOM 4326 C CA . ALA B 1 102 ? -4.38673 11.74095 3.94150 1.000 53.96492 102 ALA A CA 1
ATOM 4327 C C . ALA B 1 102 ? -4.57517 12.89013 4.92171 1.000 45.93000 102 ALA A C 1
ATOM 4328 O O . ALA B 1 102 ? -3.66489 13.70231 5.11902 1.000 42.15061 102 ALA A O 1
ATOM 4335 N N . LEU B 1 103 ? -5.74478 12.96471 5.55485 1.000 52.61773 103 LEU A N 1
ATOM 4336 C CA . LEU B 1 103 ? -5.96338 13.98088 6.57816 1.000 50.92606 103 LEU A CA 1
ATOM 4337 C C . LEU B 1 103 ? -5.10809 13.69500 7.80367 1.000 47.92083 103 LEU A C 1
ATOM 4338 O O . LEU B 1 103 ? -4.57277 14.61648 8.42820 1.000 43.70262 103 LEU A O 1
ATOM 4354 N N . ILE B 1 104 ? -4.95152 12.41738 8.15076 1.000 47.50274 104 ILE A N 1
ATOM 4355 C CA . ILE B 1 104 ? -4.05452 12.07770 9.24357 1.000 48.06326 104 ILE A CA 1
ATOM 4356 C C . ILE B 1 104 ? -2.62118 12.39633 8.85663 1.000 48.68998 104 ILE A C 1
ATOM 4357 O O . ILE B 1 104 ? -1.83273 12.87284 9.68086 1.000 51.28448 104 ILE A O 1
ATOM 4373 N N . ASN B 1 105 ? -2.26779 12.16424 7.59163 1.000 43.66687 105 ASN A N 1
ATOM 4374 C CA . ASN B 1 105 ? -0.92614 12.50009 7.12619 1.000 51.12265 105 ASN A CA 1
ATOM 4375 C C . ASN B 1 105 ? -0.64369 13.98859 7.29585 1.000 49.99488 105 ASN A C 1
ATOM 4376 O O . ASN B 1 105 ? 0.45895 14.37929 7.69484 1.000 46.24633 105 ASN A O 1
ATOM 4387 N N . MET B 1 106 ? -1.62011 14.83593 6.98244 1.000 48.50440 106 MET A N 1
ATOM 4388 C CA . MET B 1 106 ? -1.41794 16.26306 7.17988 1.000 52.95012 106 MET A CA 1
ATOM 4389 C C . MET B 1 106 ? -1.27632 16.59033 8.66024 1.000 53.49682 106 MET A C 1
ATOM 4390 O O . MET B 1 106 ? -0.42047 17.39798 9.04045 1.000 55.28150 106 MET A O 1
ATOM 4404 N N . VAL B 1 107 ? -2.08913 15.96087 9.51495 1.000 51.37218 107 VAL A N 1
ATOM 4405 C CA . VAL B 1 107 ? -2.00236 16.23507 10.94424 1.000 52.06687 107 VAL A CA 1
ATOM 4406 C C . VAL B 1 107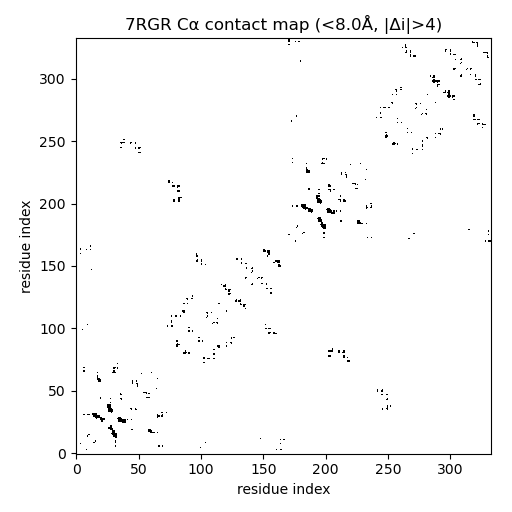 ? -0.69924 15.71161 11.52655 1.000 57.88519 107 VAL A C 1
ATOM 4407 O O . VAL B 1 107 ? -0.24698 16.20549 12.56501 1.000 51.06560 107 VAL A O 1
ATOM 4420 N N . PHE B 1 108 ? -0.06233 14.73788 10.87384 1.000 54.91400 108 PHE A N 1
ATOM 4421 C CA . PHE B 1 108 ? 1.24949 14.29537 11.33228 1.000 50.65240 108 PHE A CA 1
ATOM 4422 C C . PHE B 1 108 ? 2.29785 15.36914 11.07450 1.000 54.65979 108 PHE A C 1
ATOM 4423 O O . PHE B 1 108 ? 3.04423 15.75445 11.98181 1.000 57.60438 108 PHE A O 1
ATOM 4440 N N . GLN B 1 109 ? 2.34671 15.88702 9.84644 1.000 56.90421 109 GLN A N 1
ATOM 4441 C CA . GLN B 1 109 ? 3.33699 16.89001 9.47374 1.000 58.62532 109 GLN A CA 1
ATOM 4442 C C . GLN B 1 109 ? 3.10820 18.18008 10.24588 1.000 62.44146 109 GLN A C 1
ATOM 4443 O O . GLN B 1 109 ? 3.92827 18.57094 11.08106 1.000 74.95957 109 GLN A O 1
ATOM 4457 N N . MET B 1 110 ? 2.00279 18.85192 9.96239 1.000 57.68658 110 MET A N 1
ATOM 4458 C CA . MET B 1 110 ? 1.56469 20.02086 10.70734 1.000 61.17302 110 MET A CA 1
ATOM 4459 C C . MET B 1 110 ? 0.55508 19.58818 11.76247 1.000 70.33967 110 MET A C 1
ATOM 4460 O O . MET B 1 110 ? -0.03021 18.50584 11.68587 1.000 81.53086 110 MET A O 1
ATOM 4474 N N . GLY B 1 111 ? 0.35397 20.44346 12.75464 1.000 64.48386 111 GLY A N 1
ATOM 4475 C CA . GLY B 1 111 ? -0.52864 20.10749 13.85056 1.000 68.92860 111 GLY A CA 1
ATOM 4476 C C . GLY B 1 111 ? -1.99451 20.12490 13.44689 1.000 59.74270 111 GLY A C 1
ATOM 4477 O O . GLY B 1 111 ? -2.36843 20.46481 12.32389 1.000 62.26280 111 GLY A O 1
ATOM 4481 N N . VAL B 1 112 ? -2.84595 19.74000 14.40492 1.000 65.81609 112 VAL A N 1
ATOM 4482 C CA . VAL B 1 112 ? -4.28586 19.85452 14.19892 1.000 55.80666 112 VAL A CA 1
ATOM 4483 C C . VAL B 1 112 ? -4.65846 21.29991 13.90356 1.000 60.81953 112 VAL A C 1
ATOM 4484 O O . VAL B 1 112 ? -5.53314 21.57339 13.07449 1.000 51.19291 112 VAL A O 1
ATOM 4497 N N . ALA B 1 113 ? -4.00288 22.24869 14.57645 1.000 51.42136 113 ALA A N 1
ATOM 4498 C CA . ALA B 1 113 ? -4.29764 23.65398 14.33439 1.000 49.89192 113 ALA A CA 1
ATOM 4499 C C . ALA B 1 113 ? -3.79744 24.09649 12.96836 1.000 54.29071 113 ALA A C 1
ATOM 4500 O O . ALA B 1 113 ? -4.37741 25.00171 12.35980 1.000 54.28496 113 ALA A O 1
ATOM 4507 N N . GLY B 1 114 ? -2.73631 23.46582 12.46578 1.000 61.22116 114 GLY A N 1
ATOM 4508 C CA . GLY B 1 114 ? -2.24843 23.81350 11.14375 1.000 51.50798 114 GLY A CA 1
ATOM 4509 C C . GLY B 1 114 ? -3.19048 23.35620 10.05015 1.000 51.66593 114 GLY A C 1
ATOM 4510 O O . GLY B 1 114 ? -3.45870 24.09656 9.10202 1.000 52.50431 114 GLY A O 1
ATOM 4514 N N . VAL B 1 115 ? -3.70498 22.13101 10.17156 1.000 52.67873 115 VAL A N 1
ATOM 4515 C CA . VAL B 1 115 ? -4.63991 21.60383 9.18309 1.000 56.85940 115 VAL A CA 1
ATOM 4516 C C . VAL B 1 115 ? -5.94169 22.39721 9.19722 1.000 51.69627 115 VAL A C 1
ATOM 4517 O O . VAL B 1 115 ? -6.56055 22.61837 8.14834 1.000 46.66039 115 VAL A O 1
ATOM 4530 N N . ALA B 1 116 ? -6.38510 22.82825 10.38196 1.000 54.39265 116 ALA A N 1
ATOM 4531 C CA . ALA B 1 116 ? -7.60921 23.61217 10.50057 1.000 53.21675 116 ALA A CA 1
ATOM 4532 C C . ALA B 1 116 ? -7.48183 25.00260 9.89515 1.000 51.22709 116 ALA A C 1
ATOM 4533 O O . ALA B 1 116 ? -8.48117 25.72079 9.82035 1.000 49.55716 116 ALA A O 1
ATOM 4540 N N . GLY B 1 117 ? -6.29394 25.39397 9.45947 1.000 50.80717 117 GLY A N 1
ATOM 4541 C CA . GLY B 1 117 ? -6.12011 26.64767 8.76625 1.000 47.75578 117 GLY A CA 1
ATOM 4542 C C . GLY B 1 117 ? -6.49176 26.62424 7.30779 1.000 51.21658 117 GLY A C 1
ATOM 4543 O O . GLY B 1 117 ? -6.63252 27.69429 6.71512 1.000 53.90070 117 GLY A O 1
ATOM 4547 N N . PHE B 1 118 ? -6.66060 25.43652 6.71984 1.000 52.01004 118 PHE A N 1
ATOM 4548 C CA . PHE B 1 118 ? -7.05690 25.30275 5.31760 1.000 52.25129 118 PHE A CA 1
ATOM 4549 C C . PHE B 1 118 ? -8.57604 25.44520 5.19522 1.000 53.34779 118 PHE A C 1
ATOM 4550 O O . PHE B 1 118 ? -9.29827 24.52404 4.80960 1.000 49.54847 118 PHE A O 1
ATOM 4567 N N . ASN B 1 119 ? -9.05217 26.65576 5.48554 1.000 55.70754 119 ASN A N 1
ATOM 4568 C CA . ASN B 1 119 ? -10.48869 26.90039 5.56251 1.000 58.28242 119 ASN A CA 1
ATOM 4569 C C . ASN B 1 119 ? -11.17997 26.56338 4.24752 1.000 54.87656 119 ASN A C 1
ATOM 4570 O O . ASN B 1 119 ? -12.13128 25.77599 4.21463 1.000 53.11668 119 ASN A O 1
ATOM 4581 N N . ASN B 1 120 ? -10.72956 27.17201 3.15072 1.000 60.51302 120 ASN A N 1
ATOM 4582 C CA . ASN B 1 120 ? -11.40136 26.96962 1.86973 1.000 64.97803 120 ASN A CA 1
ATOM 4583 C C . ASN B 1 120 ? -11.23466 25.53750 1.37282 1.000 60.54735 120 ASN A C 1
ATOM 4584 O O . ASN B 1 120 ? -12.18739 24.93924 0.85896 1.000 58.58295 120 ASN A O 1
ATOM 4595 N N . SER B 1 121 ? -10.03907 24.96615 1.52683 1.000 53.21642 121 SER A N 1
ATOM 4596 C CA . SER B 1 121 ? -9.82021 23.59771 1.07795 1.000 55.05830 121 SER A CA 1
ATOM 4597 C C . SER B 1 121 ? -10.68663 22.61439 1.85571 1.000 51.57595 121 SER A C 1
ATOM 4598 O O . SER B 1 121 ? -11.18170 21.63056 1.29325 1.000 52.44474 121 SER A O 1
ATOM 4606 N N . LEU B 1 122 ? -10.86558 22.85281 3.15310 1.000 49.85894 122 LEU A N 1
ATOM 4607 C CA . LEU B 1 122 ? -11.66169 21.94566 3.97251 1.000 52.66856 122 LEU A CA 1
ATOM 4608 C C . LEU B 1 122 ? -13.13785 22.01848 3.62191 1.000 51.77110 122 LEU A C 1
ATOM 4609 O O . LEU B 1 122 ? -13.84466 21.00993 3.70844 1.000 52.78655 122 LEU A O 1
ATOM 4625 N N . ARG B 1 123 ? -13.62950 23.20191 3.25597 1.000 52.16885 123 ARG A N 1
ATOM 4626 C CA . ARG B 1 123 ? -15.01232 23.30778 2.80828 1.000 56.36462 123 ARG A CA 1
ATOM 4627 C C . ARG B 1 123 ? -15.22205 22.49908 1.53365 1.000 56.15853 123 ARG A C 1
ATOM 4628 O O . ARG B 1 123 ? -16.26567 21.85832 1.35856 1.000 51.88417 123 ARG A O 1
ATOM 4649 N N . MET B 1 124 ? -14.23164 22.49636 0.63751 1.000 55.49193 124 MET A N 1
ATOM 4650 C CA . MET B 1 124 ? -14.35201 21.67632 -0.56357 1.000 61.19668 124 MET A CA 1
ATOM 4651 C C . MET B 1 124 ? -14.34458 20.19260 -0.21829 1.000 58.24457 124 MET A C 1
ATOM 4652 O O . MET B 1 124 ? -15.13636 19.41740 -0.76740 1.000 52.74631 124 MET A O 1
ATOM 4666 N N . LEU B 1 125 ? -13.47027 19.77985 0.70446 1.000 52.81774 125 LEU A N 1
ATOM 4667 C CA . LEU B 1 125 ? -13.43593 18.37579 1.09647 1.000 55.62114 125 LEU A CA 1
ATOM 4668 C C . LEU B 1 125 ? -14.75212 17.96643 1.74285 1.000 53.99196 125 LEU A C 1
ATOM 4669 O O . LEU B 1 125 ? -15.25291 16.86226 1.50723 1.000 49.28534 125 LEU A O 1
ATOM 4685 N N . GLN B 1 126 ? -15.32653 18.84264 2.56488 1.000 50.82472 126 GLN A N 1
ATOM 4686 C CA . GLN B 1 126 ? -16.57106 18.50533 3.24660 1.000 59.67043 126 GLN A CA 1
ATOM 4687 C C . GLN B 1 126 ? -17.68058 18.17639 2.25586 1.000 57.30289 126 GLN A C 1
ATOM 4688 O O . GLN B 1 126 ? -18.53341 17.32377 2.53372 1.000 49.32550 126 GLN A O 1
ATOM 4702 N N . GLU B 1 127 ? -17.68239 18.83091 1.10005 1.000 55.18151 127 GLU A N 1
ATOM 4703 C CA . GLU B 1 127 ? -18.66627 18.58422 0.06106 1.000 50.74004 127 GLU A CA 1
ATOM 4704 C C . GLU B 1 127 ? -18.19912 17.54115 -0.94300 1.000 49.40859 127 GLU A C 1
ATOM 4705 O O . GLU B 1 127 ? -18.76998 17.45020 -2.02987 1.000 50.11210 127 GLU A O 1
ATOM 4717 N N . LYS B 1 128 ? -17.16661 16.76725 -0.61727 1.000 58.77111 128 LYS A N 1
ATOM 4718 C CA . LYS B 1 128 ? -16.62804 15.75481 -1.53200 1.000 54.08190 128 LYS A CA 1
ATOM 4719 C C . LYS B 1 128 ? -16.36565 16.34178 -2.91836 1.000 53.21491 128 LYS A C 1
ATOM 4720 O O . LYS B 1 128 ? -16.43518 15.64721 -3.93495 1.000 46.04282 128 LYS A O 1
ATOM 4739 N N . ARG B 1 129 ? -16.06533 17.63689 -2.96229 1.000 54.96721 129 ARG A N 1
ATOM 4740 C CA . ARG B 1 129 ? -15.75952 18.32261 -4.21517 1.000 50.68612 129 ARG A CA 1
ATOM 4741 C C . ARG B 1 129 ? -14.25843 18.24794 -4.49133 1.000 57.69121 129 ARG A C 1
ATOM 4742 O O . ARG B 1 129 ? -13.53458 19.24677 -4.52822 1.000 56.43886 129 ARG A O 1
ATOM 4763 N N . TRP B 1 130 ? -13.79233 17.01584 -4.68189 1.000 55.38575 130 TRP A N 1
ATOM 4764 C CA . TRP B 1 130 ? -12.38691 16.79548 -4.99468 1.000 54.24653 130 TRP A CA 1
ATOM 4765 C C . TRP B 1 130 ? -12.02174 17.64437 -6.20403 1.000 63.28194 130 TRP A C 1
ATOM 4766 O O . TRP B 1 130 ? -12.90540 18.20112 -6.87141 1.000 73.76601 130 TRP A O 1
ATOM 4787 N N . ASP B 1 131 ? -10.73316 17.76146 -6.48221 1.000 57.42705 131 ASP A N 1
ATOM 4788 C CA . ASP B 1 131 ? -10.25059 18.53157 -7.61706 1.000 76.34361 131 ASP A CA 1
ATOM 4789 C C . ASP B 1 131 ? -10.30008 20.01532 -7.27351 1.000 71.81176 131 ASP A C 1
ATOM 4790 O O . ASP B 1 131 ? -9.28467 20.71026 -7.38062 1.000 64.64100 131 ASP A O 1
ATOM 4799 N N . GLU B 1 132 ? -11.46143 20.51312 -6.83576 1.000 70.18803 132 GLU A N 1
ATOM 4800 C CA . GLU B 1 132 ? -11.50985 21.88074 -6.32535 1.000 70.71607 132 GLU A CA 1
ATOM 4801 C C . GLU B 1 132 ? -10.72784 21.99735 -5.02125 1.000 59.86088 132 GLU A C 1
ATOM 4802 O O . GLU B 1 132 ? -10.00609 22.97635 -4.80633 1.000 57.22434 132 GLU A O 1
ATOM 4814 N N . ALA B 1 133 ? -10.82241 20.98988 -4.15613 1.000 53.29706 133 ALA A N 1
ATOM 4815 C CA . ALA B 1 133 ? -10.01936 21.00459 -2.94218 1.000 56.17915 133 ALA A CA 1
ATOM 4816 C C . ALA B 1 133 ? -8.53970 20.91279 -3.27912 1.000 59.14780 133 ALA A C 1
ATOM 4817 O O . ALA B 1 133 ? -7.70496 21.55539 -2.63310 1.000 63.67521 133 ALA A O 1
ATOM 4824 N N . ALA B 1 134 ? -8.19654 20.13840 -4.30553 1.000 58.34202 134 ALA A N 1
ATOM 4825 C CA . ALA B 1 134 ? -6.79637 20.00862 -4.68702 1.000 65.49923 134 ALA A CA 1
ATOM 4826 C C . ALA B 1 134 ? -6.22210 21.33600 -5.16573 1.000 65.01712 134 ALA A C 1
ATOM 4827 O O . ALA B 1 134 ? -5.03687 21.61093 -4.94985 1.000 60.79850 134 ALA A O 1
ATOM 4834 N N . VAL B 1 135 ? -7.04466 22.17997 -5.79206 1.000 60.91368 135 VAL A N 1
ATOM 4835 C CA . VAL B 1 135 ? -6.56019 23.47441 -6.26123 1.000 61.82578 135 VAL A CA 1
ATOM 4836 C C . VAL B 1 135 ? -6.24254 24.38895 -5.08536 1.000 60.55686 135 VAL A C 1
ATOM 4837 O O . VAL B 1 135 ? -5.22872 25.09604 -5.09008 1.000 65.57130 135 VAL A O 1
ATOM 4850 N N . ASN B 1 136 ? -7.10891 24.41129 -4.07112 1.000 75.80428 136 ASN A N 1
ATOM 4851 C CA . ASN B 1 136 ? -6.84898 25.25651 -2.91107 1.000 66.98862 136 ASN A CA 1
ATOM 4852 C C . ASN B 1 136 ? -5.68887 24.71881 -2.08456 1.000 58.95951 136 ASN A C 1
ATOM 4853 O O . ASN B 1 136 ? -4.94664 25.50070 -1.47988 1.000 59.77466 136 ASN A O 1
ATOM 4864 N N . LEU B 1 137 ? -5.52893 23.39356 -2.03085 1.000 55.50992 137 LEU A N 1
ATOM 4865 C CA . LEU B 1 137 ? -4.40684 22.81965 -1.30046 1.000 54.32481 137 LEU A CA 1
ATOM 4866 C C . LEU B 1 137 ? -3.08547 23.07541 -2.01190 1.000 53.64868 137 LEU A C 1
ATOM 4867 O O . LEU B 1 137 ? -2.04337 23.17878 -1.35621 1.000 55.60368 137 LEU A O 1
ATOM 4883 N N . ALA B 1 138 ? -3.10750 23.17336 -3.34458 1.000 57.92324 138 ALA A N 1
ATOM 4884 C CA . ALA B 1 138 ? -1.88580 23.43707 -4.09820 1.000 58.10884 138 ALA A CA 1
ATOM 4885 C C . ALA B 1 138 ? -1.43072 24.88440 -3.95689 1.000 63.37912 138 ALA A C 1
ATOM 4886 O O . ALA B 1 138 ? -0.23823 25.17129 -4.08854 1.000 64.44702 138 ALA A O 1
ATOM 4893 N N . GLN B 1 139 ? -2.35936 25.81057 -3.73201 1.000 61.89152 139 GLN A N 1
ATOM 4894 C CA . GLN B 1 139 ? -2.01150 27.20776 -3.47665 1.000 59.50660 139 GLN A CA 1
ATOM 4895 C C . GLN B 1 139 ? -1.88426 27.41396 -1.96528 1.000 64.11532 139 GLN A C 1
ATOM 4896 O O . GLN B 1 139 ? -2.72115 28.03400 -1.30694 1.000 76.01123 139 GLN A O 1
ATOM 4910 N N . SER B 1 140 ? -0.79971 26.87543 -1.41523 1.000 69.44718 140 SER A N 1
ATOM 4911 C CA . SER B 1 140 ? -0.55659 26.94830 0.01836 1.000 71.62582 140 SER A CA 1
ATOM 4912 C C . SER B 1 140 ? 0.94391 26.90228 0.27275 1.000 70.45621 140 SER A C 1
ATOM 4913 O O . SER B 1 140 ? 1.73135 26.52283 -0.60034 1.000 67.93584 140 SER A O 1
ATOM 4921 N N . ARG B 1 141 ? 1.33804 27.33465 1.47496 1.000 70.48309 141 ARG A N 1
ATOM 4922 C CA . ARG B 1 141 ? 2.73162 27.18692 1.87428 1.000 64.28101 141 ARG A CA 1
ATOM 4923 C C . ARG B 1 141 ? 3.12482 25.72117 1.96119 1.000 62.36064 141 ARG A C 1
ATOM 4924 O O . ARG B 1 141 ? 4.26300 25.35854 1.64477 1.000 63.70293 141 ARG A O 1
ATOM 4945 N N . TRP B 1 142 ? 2.19446 24.86847 2.39058 1.000 58.36081 142 TRP A N 1
ATOM 4946 C CA . TRP B 1 142 ? 2.47541 23.44378 2.49251 1.000 57.16379 142 TRP A CA 1
ATOM 4947 C C . TRP B 1 142 ? 2.96130 22.90381 1.15750 1.000 56.06646 142 TRP A C 1
ATOM 4948 O O . TRP B 1 142 ? 3.96700 22.18821 1.10450 1.000 51.11602 142 TRP A O 1
ATOM 4969 N N . TYR B 1 143 ? 2.30575 23.29114 0.06034 1.000 61.24029 143 TYR A N 1
ATOM 4970 C CA . TYR B 1 143 ? 2.74403 22.82619 -1.24977 1.000 61.71870 143 TYR A CA 1
ATOM 4971 C C . TYR B 1 143 ? 4.10655 23.40544 -1.59285 1.000 62.86633 143 TYR A C 1
ATOM 4972 O O . TYR B 1 143 ? 4.93604 22.73451 -2.21653 1.000 53.68746 143 TYR A O 1
ATOM 4990 N N . ARG B 1 144 ? 4.35253 24.65145 -1.18725 1.000 61.81780 144 ARG A N 1
ATOM 4991 C CA . ARG B 1 144 ? 5.62945 25.29228 -1.47368 1.000 64.52278 144 ARG A CA 1
ATOM 4992 C C . ARG B 1 144 ? 6.75486 24.64662 -0.67541 1.000 62.97018 144 ARG A C 1
ATOM 4993 O O . ARG B 1 144 ? 7.81634 24.33112 -1.22334 1.000 60.26920 144 ARG A O 1
ATOM 5014 N N . GLN B 1 145 ? 6.52628 24.41458 0.62068 1.000 66.63424 145 GLN A N 1
ATOM 5015 C CA . GLN B 1 145 ? 7.60239 23.96471 1.49721 1.000 66.52625 145 GLN A CA 1
ATOM 5016 C C . GLN B 1 145 ? 7.96711 22.50544 1.25507 1.000 60.78944 145 GLN A C 1
ATOM 5017 O O . GLN B 1 145 ? 9.14763 22.14610 1.29129 1.000 60.70445 145 GLN A O 1
ATOM 5031 N N . THR B 1 146 ? 6.97815 21.64522 1.04481 1.000 54.16817 146 THR A N 1
ATOM 5032 C CA . THR B 1 146 ? 7.20209 20.21823 0.81372 1.000 47.76038 146 THR A CA 1
ATOM 5033 C C . THR B 1 146 ? 6.42878 19.79813 -0.42532 1.000 49.55366 146 THR A C 1
ATOM 5034 O O . THR B 1 146 ? 5.38517 19.13796 -0.33690 1.000 49.68736 146 THR A O 1
ATOM 5045 N N . PRO B 1 147 ? 6.90625 20.17824 -1.60893 1.000 50.04051 147 PRO A N 1
ATOM 5046 C CA . PRO B 1 147 ? 6.11928 19.89793 -2.82531 1.000 49.83966 147 PRO A CA 1
ATOM 5047 C C . PRO B 1 147 ? 5.81665 18.42176 -3.02937 1.000 50.88992 147 PRO A C 1
ATOM 5048 O O . PRO B 1 147 ? 4.66185 18.05918 -3.29766 1.000 50.08096 147 PRO A O 1
ATOM 5059 N N . ASN B 1 148 ? 6.81473 17.54861 -2.88183 1.000 46.61261 148 ASN A N 1
ATOM 5060 C CA . ASN B 1 148 ? 6.61612 16.15194 -3.25964 1.000 51.94045 148 ASN A CA 1
ATOM 5061 C C . ASN B 1 148 ? 5.70047 15.42872 -2.27890 1.000 54.73173 148 ASN A C 1
ATOM 5062 O O . ASN B 1 148 ? 4.85994 14.61753 -2.69029 1.000 39.19740 148 ASN A O 1
ATOM 5073 N N . ARG B 1 149 ? 5.86155 15.68264 -0.97975 1.000 58.31821 149 ARG A N 1
ATOM 5074 C CA . ARG B 1 149 ? 4.91254 15.13707 -0.02093 1.000 43.15541 149 ARG A CA 1
ATOM 5075 C C . ARG B 1 149 ? 3.52388 15.72984 -0.23761 1.000 49.92111 149 ARG A C 1
ATOM 5076 O O . ARG B 1 149 ? 2.51529 15.01950 -0.14500 1.000 47.51419 149 ARG A O 1
ATOM 5097 N N . ALA B 1 150 ? 3.44966 17.02927 -0.52416 1.000 47.90668 150 ALA A N 1
ATOM 5098 C CA . ALA B 1 150 ? 2.15374 17.64767 -0.76965 1.000 47.60353 150 ALA A CA 1
ATOM 5099 C C . ALA B 1 150 ? 1.51938 17.09739 -2.03952 1.000 47.43746 150 ALA A C 1
ATOM 5100 O O . ALA B 1 150 ? 0.30754 16.85115 -2.07925 1.000 50.62220 150 ALA A O 1
ATOM 5107 N N . LYS B 1 151 ? 2.32065 16.89772 -3.08824 1.000 46.41590 151 LYS A N 1
ATOM 5108 C CA . LYS B 1 151 ? 1.78867 16.32742 -4.32268 1.000 49.11882 151 LYS A CA 1
ATOM 5109 C C . LYS B 1 151 ? 1.20053 14.94927 -4.05239 1.000 40.03721 151 LYS A C 1
ATOM 5110 O O . LYS B 1 151 ? 0.09592 14.63516 -4.50385 1.000 52.15482 151 LYS A O 1
ATOM 5129 N N . ARG B 1 152 ? 1.90936 14.13049 -3.27853 1.000 41.01806 152 ARG A N 1
ATOM 5130 C CA . ARG B 1 152 ? 1.43389 12.78711 -2.97235 1.000 45.86691 152 ARG A CA 1
ATOM 5131 C C . ARG B 1 152 ? 0.13505 12.82030 -2.17676 1.000 48.52465 152 ARG A C 1
ATOM 5132 O O . ARG B 1 152 ? -0.79561 12.05943 -2.46149 1.000 40.98913 152 ARG A O 1
ATOM 5153 N N . VAL B 1 153 ? 0.05031 13.69387 -1.17976 1.000 54.13672 153 VAL A N 1
ATOM 5154 C CA . VAL B 1 153 ? -1.14078 13.73921 -0.33828 1.000 40.52493 153 VAL A CA 1
ATOM 5155 C C . VAL B 1 153 ? -2.32532 14.29192 -1.12868 1.000 61.07887 153 VAL A C 1
ATOM 5156 O O . VAL B 1 153 ? -3.43161 13.73627 -1.09899 1.000 55.69809 153 VAL A O 1
ATOM 5169 N N . ILE B 1 154 ? -2.10546 15.38082 -1.87235 1.000 57.48702 154 ILE A N 1
ATOM 5170 C CA . ILE B 1 154 ? -3.18238 15.96400 -2.66771 1.000 40.63366 154 ILE A CA 1
ATOM 5171 C C . ILE B 1 154 ? -3.67975 14.96683 -3.70764 1.000 38.75910 154 ILE A C 1
ATOM 5172 O O . ILE B 1 154 ? -4.88457 14.85341 -3.95488 1.000 44.80993 154 ILE A O 1
ATOM 5188 N N . SER B 1 155 ? -2.76689 14.22782 -4.33441 1.000 53.25725 155 SER A N 1
ATOM 5189 C CA . SER B 1 155 ? -3.19911 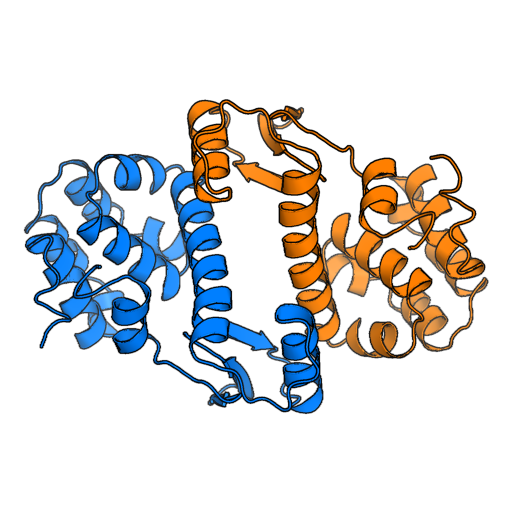13.22685 -5.30085 1.000 49.98852 155 SER A CA 1
ATOM 5190 C C . SER B 1 155 ? -4.11623 12.20539 -4.64024 1.000 45.17292 155 SER A C 1
ATOM 5191 O O . SER B 1 155 ? -5.08309 11.73367 -5.25147 1.000 48.19700 155 SER A O 1
ATOM 5199 N N . THR B 1 156 ? -3.83061 11.85616 -3.38213 1.000 42.17352 156 THR A N 1
ATOM 5200 C CA . THR B 1 156 ? -4.66734 10.89490 -2.67220 1.000 42.85568 156 THR A CA 1
ATOM 5201 C C . THR B 1 156 ? -6.06604 11.45130 -2.43720 1.000 40.17006 156 THR A C 1
ATOM 5202 O O . THR B 1 156 ? -7.05308 10.70950 -2.49154 1.000 48.16122 156 THR A O 1
ATOM 5213 N N . PHE B 1 157 ? -6.17334 12.74970 -2.15669 1.000 40.75128 157 PHE A N 1
ATOM 5214 C CA . PHE B 1 157 ? -7.49045 13.34591 -1.99358 1.000 45.59899 157 PHE A CA 1
ATOM 5215 C C . PHE B 1 157 ? -8.27009 13.34903 -3.30443 1.000 45.79858 157 PHE A C 1
ATOM 5216 O O . PHE B 1 157 ? -9.49031 13.16185 -3.29820 1.000 47.10618 157 PHE A O 1
ATOM 5233 N N . LYS B 1 158 ? -7.59039 13.52679 -4.43521 1.000 51.50784 158 LYS A N 1
ATOM 5234 C CA . LYS B 1 158 ? -8.29483 13.56975 -5.71033 1.000 49.91354 158 LYS A CA 1
ATOM 5235 C C . LYS B 1 158 ? -8.82856 12.19457 -6.08086 1.000 43.34368 158 LYS A C 1
ATOM 5236 O O . LYS B 1 158 ? -10.01003 12.04297 -6.40544 1.000 45.97623 158 LYS A O 1
ATOM 5255 N N . THR B 1 159 ? -7.97713 11.17665 -6.01638 1.000 47.57372 159 THR A N 1
ATOM 5256 C CA . THR B 1 159 ? -8.33172 9.83800 -6.47493 1.000 46.98510 159 THR A CA 1
ATOM 5257 C C . THR B 1 159 ? -9.03271 9.00824 -5.40596 1.000 45.99590 159 THR A C 1
ATOM 5258 O O . THR B 1 159 ? -9.92143 8.21230 -5.72487 1.000 51.17538 159 THR A O 1
ATOM 5269 N N . GLY B 1 160 ? -8.63809 9.14629 -4.14765 1.000 48.81537 160 GLY A N 1
ATOM 5270 C CA . GLY B 1 160 ? -9.07667 8.19865 -3.14397 1.000 49.01452 160 GLY A CA 1
ATOM 5271 C C . GLY B 1 160 ? -8.43739 6.83748 -3.29562 1.000 49.57720 160 GLY A C 1
ATOM 5272 O O . GLY B 1 160 ? -9.03176 5.82921 -2.90790 1.000 46.68796 160 GLY A O 1
ATOM 5276 N N . THR B 1 161 ? -7.24602 6.78039 -3.88283 1.000 49.05318 161 THR A N 1
ATOM 5277 C CA . THR B 1 161 ? -6.52918 5.53699 -4.10281 1.000 48.97893 161 THR A CA 1
ATOM 5278 C C . THR B 1 161 ? -5.11719 5.70986 -3.56271 1.000 51.99431 161 THR A C 1
ATOM 5279 O O . THR B 1 161 ? -4.66814 6.82285 -3.26472 1.000 50.60026 161 THR A O 1
ATOM 5290 N N . TRP B 1 162 ? -4.40536 4.59430 -3.45473 1.000 56.38645 162 TRP A N 1
ATOM 5291 C CA . TRP B 1 162 ? -3.03311 4.59477 -2.97406 1.000 60.87580 162 TRP A CA 1
ATOM 5292 C C . TRP B 1 162 ? -2.02908 4.79182 -4.09955 1.000 66.67078 162 TRP A C 1
ATOM 5293 O O . TRP B 1 162 ? -0.83164 4.56800 -3.89891 1.000 67.69704 162 TRP A O 1
ATOM 5314 N N . LYS B 1 163 ? -2.48769 5.25060 -5.26589 1.000 70.25237 163 LYS A N 1
ATOM 5315 C CA . LYS B 1 163 ? -1.61575 5.29948 -6.43462 1.000 73.12803 163 LYS A CA 1
ATOM 5316 C C . LYS B 1 163 ? -0.34862 6.09235 -6.15053 1.000 70.91734 163 LYS A C 1
ATOM 5317 O O . LYS B 1 163 ? 0.73529 5.74862 -6.63818 1.000 74.58920 163 LYS A O 1
ATOM 5336 N N . ALA B 1 164 ? -0.46706 7.17258 -5.38377 1.000 71.24012 164 ALA A N 1
ATOM 5337 C CA . ALA B 1 164 ? 0.68634 8.03023 -5.15813 1.000 64.46001 164 ALA A CA 1
ATOM 5338 C C . ALA B 1 164 ? 1.77327 7.33755 -4.35522 1.000 64.07783 164 ALA A C 1
ATOM 5339 O O . ALA B 1 164 ? 2.93934 7.72608 -4.46769 1.000 58.28756 164 ALA A O 1
ATOM 5346 N N . TYR B 1 165 ? 1.43193 6.31047 -3.56840 1.000 66.08725 165 TYR A N 1
ATOM 5347 C CA . TYR B 1 165 ? 2.42198 5.63484 -2.74298 1.000 60.76476 165 TYR A CA 1
ATOM 5348 C C . TYR B 1 165 ? 2.70173 4.20791 -3.17975 1.000 70.88525 165 TYR A C 1
ATOM 5349 O O . TYR B 1 165 ? 3.61090 3.57692 -2.62851 1.000 66.69579 165 TYR A O 1
ATOM 5367 N N . GLU B 1 166 ? 1.93484 3.67320 -4.12866 1.000 84.11636 166 GLU A N 1
ATOM 5368 C CA . GLU B 1 166 ? 2.28281 2.38455 -4.71170 1.000 89.44239 166 GLU A CA 1
ATOM 5369 C C . GLU B 1 166 ? 3.61930 2.49163 -5.43435 1.000 108.76377 166 GLU A C 1
ATOM 5370 O O . GLU B 1 166 ? 4.51735 1.66190 -5.24858 1.000 91.35016 166 GLU A O 1
ATOM 5382 N N . ASN B 1 167 ? 3.77569 3.54393 -6.23551 1.000 102.44789 167 ASN A N 1
ATOM 5383 C CA . ASN B 1 167 ? 4.96555 3.75452 -7.04452 1.000 110.70629 167 ASN A CA 1
ATOM 5384 C C . ASN B 1 167 ? 5.34660 5.23130 -7.07986 1.000 106.25772 167 ASN A C 1
ATOM 5385 O O . ASN B 1 167 ? 5.62111 5.78671 -8.14505 1.000 114.51243 167 ASN A O 1
#

Solvent-accessible surface area: 16102 Å² total; per-residue (Å²): 169,72,145,12,28,59,3,29,0,1,69,31,28,32,38,51,43,64,68,13,111,75,48,166,92,4,63,24,15,0,0,2,36,13,81,2,2,117,45,161,58,99,70,30,0,25,46,1,0,26,50,18,14,85,107,152,0,116,0,87,5,71,84,130,13,0,88,100,19,6,98,33,28,15,65,89,9,18,20,20,0,0,32,36,83,53,0,6,53,5,8,54,78,7,60,110,20,29,64,9,0,0,7,1,2,15,42,65,43,44,40,88,32,0,17,52,31,96,104,6,6,119,9,2,66,79,136,84,55,89,85,0,8,94,56,2,31,150,30,158,10,64,168,108,43,50,91,27,0,99,57,0,8,20,0,2,88,47,16,81,22,113,30,4,122,124,125,168,77,128,12,20,52,0,34,0,1,99,72,26,51,25,54,44,61,71,16,111,79,44,168,85,11,60,20,17,0,0,2,37,14,79,2,1,100,48,128,52,109,68,34,0,18,43,1,0,20,49,21,32,61,110,150,6,115,0,89,7,75,93,131,11,0,77,94,20,3,94,33,31,16,85,90,8,18,22,16,0,0,36,38,79,58,0,7,47,3,10,61,56,6,60,103,24,26,69,8,0,1,8,0,3,16,46,62,40,44,41,89,34,1,20,51,30,98,98,4,7,136,9,2,69,102,116,98,59,94,81,1,8,93,52,1,33,149,32,164,9,66,150,120,45,51,100,24,0,104,54,0,7,17,0,2,91,64,16,64,25,109,19,21,108,150